Protein AF-0000000066252714 (afdb_homodimer)

Radius of gyration: 41.46 Å; Cα contacts (8 Å, |Δi|>4): 102; chains: 2; bounding box: 77×142×111 Å

Organism: Agrobacterium fabrum (strain C58 / ATCC 33970) (NCBI:txid176299)

pLDDT: mean 73.78, std 28.66, range [27.89, 98.69]

Structure (mmCIF, N/CA/C/O backbone):
data_AF-0000000066252714-model_v1
#
loop_
_entity.id
_entity.type
_entity.pdbx_description
1 polymer 'Conjugal transfer protein TraC'
#
loop_
_atom_site.group_PDB
_atom_site.id
_atom_site.type_symbol
_atom_site.label_atom_id
_atom_site.label_alt_id
_atom_site.label_comp_id
_atom_site.label_asym_id
_atom_site.label_entity_id
_atom_site.label_seq_id
_atom_site.pdbx_PDB_ins_code
_atom_site.Cartn_x
_atom_site.Cartn_y
_atom_site.Cartn_z
_atom_site.occupancy
_atom_site.B_iso_or_equiv
_atom_site.auth_seq_id
_atom_site.auth_comp_id
_atom_site.auth_asym_id
_atom_site.auth_atom_id
_atom_site.pdbx_PDB_model_nu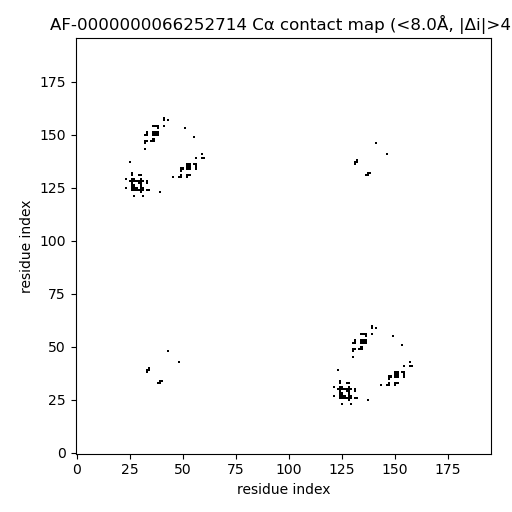m
ATOM 1 N N . MET A 1 1 ? -4.957 -45.094 11.164 1 49.81 1 MET A N 1
ATOM 2 C CA . MET A 1 1 ? -5.121 -44.375 9.883 1 49.81 1 MET A CA 1
ATOM 3 C C . MET A 1 1 ? -5.25 -42.875 10.102 1 49.81 1 MET A C 1
ATOM 5 O O . MET A 1 1 ? -5.391 -42.125 9.141 1 49.81 1 MET A O 1
ATOM 9 N N . LYS A 1 2 ? -5.863 -42.438 11.414 1 62.62 2 LYS A N 1
ATOM 10 C CA . LYS A 1 2 ? -6.254 -41.094 11.898 1 62.62 2 LYS A CA 1
ATOM 11 C C . LYS A 1 2 ? -5.039 -40.188 12.07 1 62.62 2 LYS A C 1
ATOM 13 O O . LYS A 1 2 ? -5.137 -39 11.906 1 62.62 2 LYS A O 1
ATOM 18 N N . LYS A 1 3 ? -3.818 -40.875 12.188 1 68.19 3 LYS A N 1
ATOM 19 C CA . LYS A 1 3 ? -2.572 -40.188 12.523 1 68.19 3 LYS A CA 1
ATOM 20 C C . LYS A 1 3 ? -2.035 -39.406 11.328 1 68.19 3 LYS A C 1
ATOM 22 O O . LYS A 1 3 ? -1.55 -38.281 11.492 1 68.19 3 LYS A O 1
ATOM 27 N N . PRO A 1 4 ? -2.402 -40.062 10.164 1 87.38 4 PRO A N 1
ATOM 28 C CA . PRO A 1 4 ? -1.866 -39.375 8.992 1 87.38 4 PRO A CA 1
ATOM 29 C C . PRO A 1 4 ? -2.607 -38.062 8.68 1 87.38 4 PRO A C 1
ATOM 31 O O . PRO A 1 4 ? -1.984 -37.094 8.289 1 87.38 4 PRO A O 1
ATOM 34 N N . SER A 1 5 ? -3.895 -38.031 9.148 1 93.12 5 SER A N 1
ATOM 35 C CA . SER A 1 5 ? -4.703 -36.844 8.875 1 93.12 5 SER A CA 1
ATOM 36 C C . SER A 1 5 ? -4.395 -35.75 9.867 1 93.12 5 SER A C 1
ATOM 38 O O . SER A 1 5 ? -4.375 -34.562 9.492 1 93.12 5 SER A O 1
ATOM 40 N N . SER A 1 6 ? -4.039 -36.094 11.039 1 93.12 6 SER A N 1
ATOM 41 C CA . SER A 1 6 ? -3.705 -35.125 12.07 1 93.12 6 SER A CA 1
ATOM 42 C C . SER A 1 6 ? -2.398 -34.406 11.75 1 93.12 6 SER A C 1
ATOM 44 O O . SER A 1 6 ? -2.289 -33.188 11.945 1 93.12 6 SER A O 1
ATOM 46 N N . LYS A 1 7 ? -1.441 -35.125 11.367 1 93.88 7 LYS A N 1
ATOM 47 C CA . LYS A 1 7 ? -0.154 -34.562 10.992 1 93.88 7 LYS A CA 1
ATOM 48 C C . LYS A 1 7 ? -0.299 -33.625 9.789 1 93.88 7 LYS A C 1
ATOM 50 O O . LYS A 1 7 ? 0.362 -32.594 9.727 1 93.88 7 LYS A O 1
ATOM 55 N N . ILE A 1 8 ? -1.159 -34.062 8.805 1 96.75 8 ILE A N 1
ATOM 56 C CA . ILE A 1 8 ? -1.411 -33.219 7.637 1 96.75 8 ILE A CA 1
ATOM 57 C C . ILE A 1 8 ? -2.047 -31.906 8.078 1 96.75 8 ILE A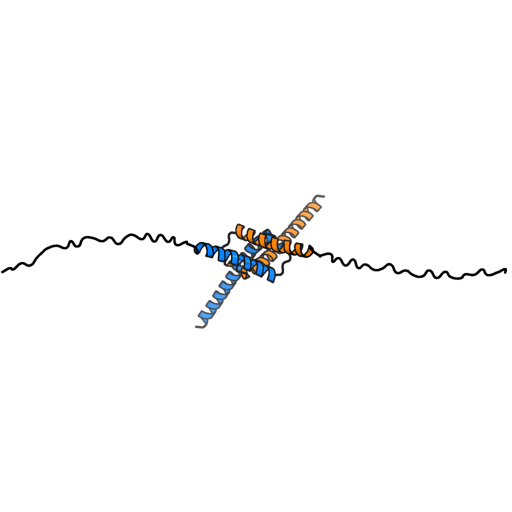 C 1
ATOM 59 O O . ILE A 1 8 ? -1.657 -30.844 7.605 1 96.75 8 ILE A O 1
ATOM 63 N N . ARG A 1 9 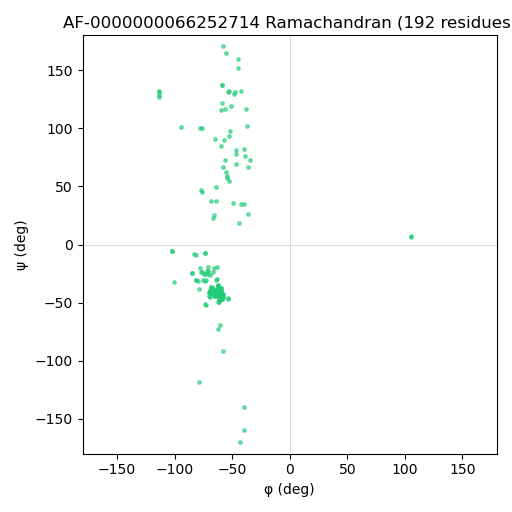? -2.947 -31.891 9.07 1 96.75 9 ARG A N 1
ATOM 64 C CA . ARG A 1 9 ? -3.609 -30.703 9.578 1 96.75 9 ARG A CA 1
ATOM 65 C C . ARG A 1 9 ? -2.611 -29.766 10.258 1 96.75 9 ARG A C 1
ATOM 67 O O . ARG A 1 9 ? -2.699 -28.547 10.117 1 96.75 9 ARG A O 1
ATOM 74 N N . GLU A 1 10 ? -1.734 -30.438 11.016 1 96.12 10 GLU A N 1
ATOM 75 C CA . GLU A 1 10 ? -0.689 -29.656 11.68 1 96.12 10 GLU A CA 1
ATOM 76 C C . GLU A 1 10 ? 0.207 -28.969 10.664 1 96.12 10 GLU A C 1
ATOM 78 O O . GLU A 1 10 ? 0.568 -27.797 10.844 1 96.12 10 GLU A O 1
ATOM 83 N N . GLU A 1 11 ? 0.563 -29.688 9.586 1 97 11 GLU A N 1
ATOM 84 C CA . GLU A 1 11 ? 1.407 -29.125 8.539 1 97 11 GLU A CA 1
ATOM 85 C C . GLU A 1 11 ? 0.687 -28.016 7.793 1 97 11 GLU A C 1
ATOM 87 O O . GLU A 1 11 ? 1.287 -26.984 7.48 1 97 11 GLU A O 1
ATOM 92 N N . ILE A 1 12 ? -0.596 -28.234 7.508 1 98.38 12 ILE A N 1
ATOM 93 C CA . ILE A 1 12 ? -1.408 -27.203 6.867 1 98.38 12 ILE A CA 1
ATOM 94 C C . ILE A 1 12 ? -1.425 -25.938 7.734 1 98.38 12 ILE A C 1
ATOM 96 O O . ILE A 1 12 ? -1.23 -24.828 7.23 1 98.38 12 ILE A O 1
ATOM 100 N N . ALA A 1 13 ? -1.57 -26.078 9.047 1 97.81 13 ALA A N 1
ATOM 101 C CA . ALA A 1 13 ? -1.59 -24.953 9.969 1 97.81 13 ALA A CA 1
ATOM 102 C C . ALA A 1 13 ? -0.27 -24.188 9.93 1 97.81 13 ALA A C 1
ATOM 104 O O . ALA A 1 13 ? -0.259 -22.953 9.938 1 97.81 13 ALA A O 1
ATOM 105 N N . ARG A 1 14 ? 0.81 -24.891 9.844 1 97.94 14 ARG A N 1
ATOM 106 C CA . ARG A 1 14 ? 2.133 -24.266 9.781 1 97.94 14 ARG A CA 1
ATOM 107 C C . ARG A 1 14 ? 2.314 -23.484 8.492 1 97.94 14 ARG A C 1
ATOM 109 O O . ARG A 1 14 ? 2.852 -22.375 8.5 1 97.94 14 ARG A O 1
ATOM 116 N N . LEU A 1 15 ? 1.833 -24.062 7.348 1 98.38 15 LEU A N 1
ATOM 117 C CA . LEU A 1 15 ? 1.94 -23.406 6.047 1 98.38 15 LEU A CA 1
ATOM 118 C C . LEU A 1 15 ? 1.058 -22.172 5.992 1 98.38 15 LEU A C 1
ATOM 120 O O . LEU A 1 15 ? 1.453 -21.156 5.422 1 98.38 15 LEU A O 1
ATOM 124 N N . GLN A 1 16 ? -0.044 -22.234 6.586 1 98.12 16 GLN A N 1
ATOM 125 C CA . GLN A 1 16 ? -0.948 -21.078 6.629 1 98.12 16 GLN A CA 1
ATOM 126 C C . GLN A 1 16 ? -0.348 -19.938 7.441 1 98.12 16 GLN A C 1
ATOM 128 O O . GLN A 1 16 ? -0.477 -18.766 7.066 1 98.12 16 GLN A O 1
ATOM 133 N N . ASP A 1 17 ? 0.281 -20.328 8.625 1 98 17 ASP A N 1
ATOM 134 C CA . ASP A 1 17 ? 0.967 -19.312 9.43 1 98 17 ASP A CA 1
ATOM 135 C C . ASP A 1 17 ? 2.082 -18.641 8.633 1 98 17 ASP A C 1
ATOM 137 O O . ASP A 1 17 ? 2.248 -17.422 8.695 1 98 17 ASP A O 1
ATOM 141 N N . GLN A 1 18 ? 2.85 -19.359 7.836 1 98.25 18 GLN A N 1
ATOM 142 C CA . GLN A 1 18 ? 3.914 -18.828 6.988 1 98.25 18 GLN A CA 1
ATOM 143 C C . GLN A 1 18 ? 3.35 -17.922 5.895 1 98.25 18 GLN A C 1
ATOM 145 O O . GLN A 1 18 ? 3.92 -16.875 5.602 1 98.25 18 GLN A O 1
ATOM 150 N N . LEU A 1 19 ? 2.234 -18.359 5.367 1 97.25 19 LEU A N 1
ATOM 151 C CA . LEU A 1 19 ? 1.591 -17.578 4.32 1 97.25 19 LEU A CA 1
ATOM 152 C C . LEU A 1 19 ? 1.107 -16.234 4.859 1 97.25 19 LEU A C 1
ATOM 154 O O . LEU A 1 19 ? 1.312 -15.195 4.227 1 97.25 19 LEU A O 1
ATOM 158 N N . LYS A 1 20 ? 0.493 -16.297 6.016 1 96.69 20 LYS A N 1
ATOM 159 C CA . LYS A 1 20 ? 0.028 -15.062 6.645 1 96.69 20 LYS A CA 1
ATOM 160 C C . LYS A 1 20 ? 1.188 -14.109 6.91 1 96.69 20 LYS A C 1
ATOM 162 O O . LYS A 1 20 ? 1.067 -12.898 6.699 1 96.69 20 LYS A O 1
ATOM 167 N N . GLN A 1 21 ? 2.301 -14.602 7.469 1 97.06 21 GLN A N 1
ATOM 168 C CA . GLN A 1 21 ? 3.479 -13.789 7.754 1 97.06 21 GLN A CA 1
ATOM 169 C C . GLN A 1 21 ? 4.051 -13.18 6.477 1 97.06 21 GLN A C 1
ATOM 171 O O . GLN A 1 21 ? 4.426 -12 6.457 1 97.06 21 GLN A O 1
ATOM 176 N N . ALA A 1 22 ? 4.16 -13.945 5.43 1 96.62 22 ALA A N 1
ATOM 177 C CA . ALA A 1 22 ? 4.664 -13.477 4.145 1 96.62 22 ALA A CA 1
ATOM 178 C C . ALA A 1 22 ? 3.76 -12.398 3.559 1 96.62 22 ALA A C 1
ATOM 180 O O . ALA A 1 22 ? 4.242 -11.391 3.031 1 96.62 22 ALA A O 1
ATOM 181 N N . GLU A 1 23 ? 2.416 -12.602 3.639 1 96.88 23 GLU A N 1
ATOM 182 C CA . GLU A 1 23 ? 1.441 -11.633 3.154 1 96.88 23 GLU A CA 1
ATOM 183 C C . GLU A 1 23 ? 1.562 -10.305 3.906 1 96.88 23 GLU A C 1
ATOM 185 O O . GLU A 1 23 ? 1.478 -9.234 3.305 1 96.88 23 GLU A O 1
ATOM 190 N N . THR A 1 24 ? 1.776 -10.406 5.262 1 97.5 24 THR A N 1
ATOM 191 C CA . THR A 1 24 ? 1.931 -9.219 6.09 1 97.5 24 THR A CA 1
ATOM 192 C C . THR A 1 24 ? 3.176 -8.43 5.684 1 97.5 24 THR A C 1
ATOM 194 O O . THR A 1 24 ? 3.143 -7.203 5.594 1 97.5 24 THR A O 1
ATOM 197 N N . ARG A 1 25 ? 4.273 -9.117 5.344 1 96.94 25 ARG A N 1
ATOM 198 C CA . ARG A 1 25 ? 5.516 -8.477 4.922 1 96.94 25 ARG A CA 1
ATOM 199 C C . ARG A 1 25 ? 5.34 -7.77 3.58 1 96.94 25 ARG A C 1
ATOM 201 O O . ARG A 1 25 ? 5.816 -6.645 3.396 1 96.94 25 ARG A O 1
ATOM 208 N N . GLU A 1 26 ? 4.637 -8.445 2.717 1 97.44 26 GLU A N 1
ATOM 209 C CA . GLU A 1 26 ? 4.395 -7.871 1.396 1 97.44 26 GLU A CA 1
ATOM 210 C C . GLU A 1 26 ? 3.461 -6.664 1.48 1 97.44 26 GLU A C 1
ATOM 212 O O . GLU A 1 26 ? 3.68 -5.652 0.81 1 97.44 26 GLU A O 1
ATOM 217 N N . ALA A 1 27 ? 2.484 -6.859 2.326 1 98.38 27 ALA A N 1
ATOM 218 C CA . ALA A 1 27 ? 1.559 -5.746 2.539 1 98.38 27 ALA A CA 1
ATOM 219 C C . ALA A 1 27 ? 2.293 -4.512 3.053 1 98.38 27 ALA A C 1
ATOM 221 O O . ALA A 1 27 ? 2.076 -3.404 2.561 1 98.38 27 ALA A O 1
ATOM 222 N N . GLU A 1 28 ? 3.146 -4.727 4.039 1 98.19 28 GLU A N 1
ATOM 223 C CA . GLU A 1 28 ? 3.902 -3.615 4.605 1 98.19 28 GLU A CA 1
ATOM 224 C C . GLU A 1 28 ? 4.789 -2.955 3.553 1 98.19 28 GLU A C 1
ATOM 226 O O . GLU A 1 28 ? 4.887 -1.727 3.496 1 98.19 28 GLU A O 1
ATOM 231 N N . ARG A 1 29 ? 5.418 -3.723 2.666 1 97.88 29 ARG A N 1
ATOM 232 C CA . ARG A 1 29 ? 6.258 -3.201 1.594 1 97.88 29 ARG A CA 1
ATOM 233 C C . ARG A 1 29 ? 5.449 -2.324 0.644 1 97.88 29 ARG A C 1
ATOM 235 O O . ARG A 1 29 ? 5.832 -1.184 0.368 1 97.88 29 ARG A O 1
ATOM 242 N N . ILE A 1 30 ? 4.344 -2.799 0.203 1 98.62 30 ILE A N 1
ATOM 243 C CA . ILE A 1 30 ? 3.482 -2.068 -0.721 1 98.62 30 ILE A CA 1
ATOM 244 C C . ILE A 1 30 ? 2.934 -0.819 -0.036 1 98.62 30 ILE A C 1
ATOM 246 O O . ILE A 1 30 ? 2.889 0.257 -0.638 1 98.62 30 ILE A O 1
ATOM 250 N N . GLY A 1 31 ? 2.527 -0.989 1.187 1 98.69 31 GLY A N 1
ATOM 251 C CA . GLY A 1 31 ? 1.979 0.128 1.938 1 98.69 31 GLY A CA 1
ATOM 252 C C . GLY A 1 31 ? 2.975 1.254 2.148 1 98.69 31 GLY A C 1
ATOM 253 O O . GLY A 1 31 ? 2.619 2.43 2.051 1 98.69 31 GLY A O 1
ATOM 254 N N . ARG A 1 32 ? 4.254 0.874 2.398 1 98.62 32 ARG A N 1
ATOM 255 C CA . ARG A 1 32 ? 5.285 1.896 2.553 1 98.62 32 ARG A CA 1
ATOM 256 C C . ARG A 1 32 ? 5.461 2.691 1.263 1 98.62 32 ARG A C 1
ATOM 258 O O . ARG A 1 32 ? 5.637 3.912 1.299 1 98.62 32 ARG A O 1
ATOM 265 N N . ILE A 1 33 ? 5.391 2.027 0.171 1 98.62 33 ILE A N 1
ATOM 266 C CA . ILE A 1 33 ? 5.461 2.695 -1.125 1 98.62 33 ILE A CA 1
ATOM 267 C C . ILE A 1 33 ? 4.273 3.637 -1.288 1 98.62 33 ILE A C 1
ATOM 269 O O . ILE A 1 33 ? 4.426 4.766 -1.762 1 98.62 33 ILE A O 1
ATOM 273 N N . ALA A 1 34 ? 3.1 3.213 -0.882 1 98.62 34 ALA A N 1
ATOM 274 C CA . ALA A 1 34 ? 1.881 4.016 -0.956 1 98.62 34 ALA A CA 1
ATOM 275 C C . ALA A 1 34 ? 1.988 5.258 -0.078 1 98.62 34 ALA A C 1
ATOM 277 O O . ALA A 1 34 ? 1.604 6.355 -0.493 1 98.62 34 ALA A O 1
ATOM 278 N N . LEU A 1 35 ? 2.547 5.062 1.173 1 98.25 35 LEU A N 1
ATOM 279 C CA . LEU A 1 35 ? 2.709 6.191 2.08 1 98.25 35 LEU A CA 1
ATOM 280 C C . LEU A 1 35 ? 3.695 7.207 1.515 1 98.25 35 LEU A C 1
ATOM 282 O O . LEU A 1 35 ? 3.441 8.414 1.555 1 98.25 35 LEU A O 1
ATOM 286 N N . LYS A 1 36 ? 4.762 6.691 0.903 1 97.69 36 LYS A N 1
ATOM 287 C CA . LYS A 1 36 ? 5.746 7.562 0.264 1 97.69 36 LYS A CA 1
ATOM 288 C C . LYS A 1 36 ? 5.125 8.328 -0.901 1 97.69 36 LYS A C 1
ATOM 290 O O . LYS A 1 36 ? 5.484 9.477 -1.155 1 97.69 36 LYS A O 1
ATOM 295 N N . ALA A 1 37 ? 4.172 7.793 -1.55 1 97.94 37 ALA A N 1
ATOM 296 C CA . ALA A 1 37 ? 3.5 8.375 -2.707 1 97.94 37 ALA A CA 1
ATOM 297 C C . ALA A 1 37 ? 2.438 9.383 -2.277 1 97.94 37 ALA A C 1
ATOM 299 O O . ALA A 1 37 ? 1.819 10.039 -3.117 1 97.94 37 ALA A O 1
ATOM 300 N N . GLY A 1 38 ? 2.141 9.469 -0.992 1 97.06 38 GLY A N 1
ATOM 301 C CA . GLY A 1 38 ? 1.256 10.508 -0.491 1 97.06 38 GLY A CA 1
ATOM 302 C C . GLY A 1 38 ? -0.123 10 -0.125 1 97.06 38 GLY A C 1
ATOM 303 O O . GLY A 1 38 ? -0.975 10.758 0.335 1 97.06 38 GLY A O 1
ATOM 304 N N . LEU A 1 39 ? -0.368 8.664 -0.141 1 97.5 39 LEU A N 1
ATOM 305 C CA . LEU A 1 39 ? -1.699 8.109 0.078 1 97.5 39 LEU A CA 1
ATOM 306 C C . LEU A 1 39 ? -2.059 8.133 1.56 1 97.5 39 LEU A C 1
ATOM 308 O O . LEU A 1 39 ? -3.24 8.141 1.916 1 97.5 39 LEU A O 1
ATOM 312 N N . GLY A 1 40 ? -1.051 8.156 2.395 1 95.31 40 GLY A N 1
ATOM 313 C CA . GLY A 1 40 ? -1.276 8.203 3.83 1 95.31 40 GLY A CA 1
ATOM 314 C C . GLY A 1 40 ? -1.744 9.562 4.312 1 95.31 40 GLY A C 1
ATOM 315 O O . GLY A 1 40 ? -2.221 9.695 5.441 1 95.31 40 GLY A O 1
ATOM 316 N N . GLU A 1 41 ? -1.721 10.523 3.381 1 93.88 41 GLU A N 1
ATOM 317 C CA . GLU A 1 41 ? -2.033 11.898 3.756 1 93.88 41 GLU A CA 1
ATOM 318 C C . GLU A 1 41 ? -3.453 12.273 3.344 1 93.88 41 GLU A C 1
ATOM 320 O O . GLU A 1 41 ? -3.914 13.383 3.627 1 93.88 41 GLU A O 1
ATOM 325 N N . ILE A 1 42 ? -4.086 11.383 2.645 1 93.56 42 ILE A N 1
ATOM 326 C CA . ILE A 1 42 ? -5.418 11.625 2.1 1 93.56 42 ILE A CA 1
ATOM 327 C C . ILE A 1 42 ? -6.426 10.695 2.775 1 93.56 42 ILE A C 1
ATOM 329 O O . ILE A 1 42 ? -6.176 9.492 2.918 1 93.56 42 ILE A O 1
ATOM 333 N N . ASP A 1 43 ? -7.461 11.281 3.291 1 93.19 43 ASP A N 1
ATOM 334 C CA . ASP A 1 43 ? -8.531 10.445 3.82 1 93.19 43 ASP A CA 1
ATOM 335 C C . ASP A 1 43 ? -9.383 9.859 2.693 1 93.19 43 ASP A C 1
ATOM 337 O O . ASP A 1 43 ? -10.219 10.555 2.117 1 93.19 43 ASP A O 1
ATOM 341 N N . ILE A 1 44 ? -9.133 8.617 2.357 1 95.56 44 ILE A N 1
ATOM 342 C CA . ILE A 1 44 ? -9.828 7.926 1.271 1 95.56 44 ILE A CA 1
ATOM 343 C C . ILE A 1 44 ? -10.672 6.789 1.837 1 95.56 44 ILE A C 1
ATOM 345 O O . ILE A 1 44 ? -10.188 5.984 2.637 1 95.56 44 ILE A O 1
ATOM 349 N N . GLU A 1 45 ? -11.914 6.738 1.402 1 95.69 45 GLU A N 1
ATOM 350 C CA . GLU A 1 45 ? -12.758 5.594 1.747 1 95.69 45 GLU A CA 1
ATOM 351 C C . GLU A 1 45 ? -12.141 4.289 1.257 1 95.69 45 GLU A C 1
ATOM 353 O O . GLU A 1 45 ? -11.625 4.219 0.138 1 95.69 45 GLU A O 1
ATOM 358 N N . GLU A 1 46 ? -12.172 3.248 2.078 1 96.56 46 GLU A N 1
ATOM 359 C CA . GLU A 1 46 ? -11.539 1.97 1.769 1 96.56 46 GLU A CA 1
ATOM 360 C C . GLU A 1 46 ? -12.008 1.436 0.417 1 96.56 46 GLU A C 1
ATOM 362 O O . GLU A 1 46 ? -11.195 0.951 -0.377 1 96.56 46 GLU A O 1
ATOM 367 N N . SER A 1 47 ? -13.344 1.467 0.141 1 97.06 47 SER A N 1
ATOM 368 C CA . SER A 1 47 ? -13.898 0.955 -1.11 1 97.06 47 SER A CA 1
ATOM 369 C C . SER A 1 47 ? -13.367 1.737 -2.307 1 97.06 47 SER A C 1
ATOM 371 O O . SER A 1 47 ? -13.133 1.166 -3.373 1 97.06 47 SER A O 1
ATOM 373 N N . GLN A 1 48 ? -13.172 3.051 -2.119 1 97.12 48 GLN A N 1
ATOM 374 C CA . GLN A 1 48 ? -12.633 3.893 -3.182 1 97.12 48 GLN A CA 1
ATOM 375 C C . GLN A 1 48 ? -11.156 3.582 -3.434 1 97.12 48 GLN A C 1
ATOM 377 O O . GLN A 1 48 ? -10.719 3.506 -4.586 1 97.12 48 GLN A O 1
ATOM 382 N N . LEU A 1 49 ? -10.5 3.418 -2.383 1 98.19 49 LEU A N 1
ATOM 383 C CA . LEU A 1 49 ? -9.086 3.072 -2.506 1 98.19 49 LEU A CA 1
ATOM 384 C C . LEU A 1 49 ? -8.914 1.716 -3.182 1 98.19 49 LEU A C 1
ATOM 386 O O . LEU A 1 49 ? -8.062 1.558 -4.059 1 98.19 49 LEU A O 1
ATOM 390 N N . GLN A 1 50 ? -9.75 0.737 -2.744 1 98.56 50 GLN A N 1
ATOM 391 C CA . GLN A 1 50 ? -9.703 -0.58 -3.373 1 98.56 50 GLN A CA 1
ATOM 392 C C . GLN A 1 50 ? -9.977 -0.485 -4.871 1 98.56 50 GLN A C 1
ATOM 394 O O . GLN A 1 50 ? -9.273 -1.106 -5.676 1 98.56 50 GLN A O 1
ATOM 399 N N . ALA A 1 51 ? -1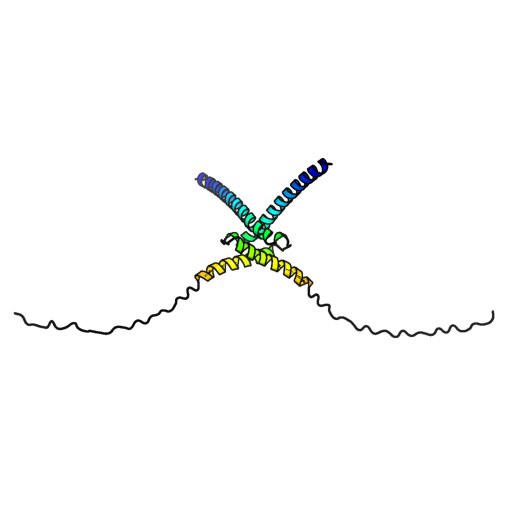0.977 0.277 -5.25 1 98.31 51 ALA A N 1
ATOM 400 C CA . ALA A 1 51 ? -11.312 0.455 -6.66 1 98.31 51 ALA A CA 1
ATOM 401 C C . ALA A 1 51 ? -10.141 1.065 -7.43 1 98.31 51 ALA A C 1
ATOM 403 O O . ALA A 1 51 ? -9.836 0.638 -8.547 1 98.31 51 ALA A O 1
ATOM 404 N N . ALA A 1 52 ? -9.484 2.082 -6.82 1 98.19 52 ALA A N 1
ATOM 405 C CA . ALA A 1 52 ? -8.328 2.725 -7.441 1 98.19 52 ALA A CA 1
ATOM 406 C C . ALA A 1 52 ? -7.188 1.732 -7.633 1 98.19 52 ALA A C 1
ATOM 408 O O . ALA A 1 52 ? -6.531 1.728 -8.68 1 98.19 52 ALA A O 1
ATOM 409 N N . PHE A 1 53 ? -6.93 0.877 -6.668 1 98.56 53 PHE A N 1
ATOM 410 C CA . PHE A 1 53 ? -5.863 -0.114 -6.742 1 98.56 53 PHE A CA 1
ATOM 411 C C . PHE A 1 53 ? -6.18 -1.17 -7.793 1 98.56 53 PHE A C 1
ATOM 413 O O . PHE A 1 53 ? -5.277 -1.656 -8.484 1 98.56 53 PHE A O 1
ATOM 420 N N . GLU A 1 54 ? -7.5 -1.544 -7.852 1 98.38 54 GLU A N 1
ATOM 421 C CA . GLU A 1 54 ? -7.906 -2.48 -8.898 1 98.38 54 GLU A CA 1
ATOM 422 C C . GLU A 1 54 ? -7.617 -1.915 -10.289 1 98.38 54 GLU A C 1
ATOM 424 O O . GLU A 1 54 ? -7.191 -2.645 -11.18 1 98.38 54 GLU A O 1
ATOM 429 N N . GLU A 1 55 ? -7.824 -0.611 -10.43 1 97.06 55 GLU A N 1
ATOM 430 C CA . GLU A 1 55 ? -7.484 0.04 -11.695 1 97.06 55 GLU A CA 1
ATOM 431 C C . GLU A 1 55 ? -5.984 -0.036 -11.969 1 97.06 55 GLU A C 1
ATOM 433 O O . GLU A 1 55 ? -5.57 -0.3 -13.102 1 97.06 55 GLU A O 1
ATOM 438 N N . VAL A 1 56 ? -5.203 0.189 -11.008 1 97.62 56 VAL A N 1
ATOM 439 C CA . VAL A 1 56 ? -3.752 0.095 -11.141 1 97.62 56 VAL A CA 1
ATOM 440 C C . VAL A 1 56 ? -3.359 -1.328 -11.531 1 97.62 56 VAL A C 1
ATOM 442 O O . VAL A 1 56 ? -2.566 -1.527 -12.461 1 97.62 56 VAL A O 1
ATOM 445 N N . ALA A 1 57 ? -3.916 -2.316 -10.82 1 97.56 57 ALA A N 1
ATOM 446 C CA . ALA A 1 57 ? -3.609 -3.713 -11.117 1 97.56 57 ALA A CA 1
ATOM 447 C C . ALA A 1 57 ? -3.951 -4.062 -12.562 1 97.56 57 ALA A C 1
ATOM 449 O O . ALA A 1 57 ? -3.168 -4.719 -13.25 1 97.56 57 ALA A O 1
ATOM 450 N N . LYS A 1 58 ? -5.148 -3.574 -13.039 1 95.44 58 LYS A N 1
ATOM 451 C CA . LYS A 1 58 ? -5.594 -3.828 -14.406 1 95.44 58 LYS A CA 1
ATOM 452 C C . LYS A 1 58 ? -4.609 -3.258 -15.422 1 95.44 58 LYS A C 1
ATOM 454 O O . LYS A 1 58 ? -4.305 -3.9 -16.438 1 95.44 58 LYS A O 1
ATOM 459 N N . ARG A 1 59 ? -4.094 -2.088 -15.141 1 93.62 59 ARG A N 1
ATOM 460 C CA . ARG A 1 59 ? -3.139 -1.426 -16.016 1 93.62 59 ARG A CA 1
ATOM 461 C C . ARG A 1 59 ? -1.868 -2.254 -16.172 1 93.62 59 ARG A C 1
ATOM 463 O O . ARG A 1 59 ? -1.319 -2.361 -17.281 1 93.62 59 ARG A O 1
ATOM 470 N N . PHE A 1 60 ? -1.371 -2.838 -15.164 1 95.31 60 PHE A N 1
ATOM 471 C CA . PHE A 1 60 ? -0.105 -3.561 -15.195 1 95.31 60 PHE A CA 1
ATOM 472 C C . PHE A 1 60 ? -0.308 -4.988 -15.688 1 95.31 60 PHE A C 1
ATOM 474 O O . PHE A 1 60 ? 0.628 -5.617 -16.172 1 95.31 60 PHE A O 1
ATOM 481 N N . ARG A 1 61 ? -1.49 -5.527 -15.539 1 92.62 61 ARG A N 1
ATOM 482 C CA . ARG A 1 61 ? -1.802 -6.836 -16.109 1 92.62 61 ARG A CA 1
ATOM 483 C C . ARG A 1 61 ? -1.947 -6.754 -17.625 1 92.62 61 ARG A C 1
ATOM 485 O O . ARG A 1 61 ? -1.504 -7.648 -18.344 1 92.62 61 ARG A O 1
ATOM 492 N N . GLY A 1 62 ? -2.846 -5.738 -18.078 1 80.62 62 GLY A N 1
ATOM 493 C CA . GLY A 1 62 ? -3.082 -5.543 -19.5 1 80.62 62 GLY A CA 1
ATOM 494 C C . GLY A 1 62 ? -1.844 -5.098 -20.25 1 80.62 62 GLY A C 1
ATOM 495 O O . GLY A 1 62 ? -1.733 -5.32 -21.469 1 80.62 62 GLY A O 1
ATOM 496 N N . GLY A 1 63 ? -1.09 -4.242 -19.641 1 63.41 63 GLY A N 1
ATOM 497 C CA . GLY A 1 63 ? 0.128 -3.826 -20.312 1 63.41 63 GLY A CA 1
ATOM 498 C C . GLY A 1 63 ? 1.098 -4.969 -20.547 1 63.41 63 GLY A C 1
ATOM 499 O O . GLY A 1 63 ? 1.881 -4.938 -21.5 1 63.41 63 GLY A O 1
ATOM 500 N N . LYS A 1 64 ? 1.12 -5.898 -19.609 1 59.53 64 LYS A N 1
ATOM 501 C CA . LYS A 1 64 ? 1.96 -7.07 -19.844 1 59.53 64 LYS A CA 1
ATOM 502 C C . LYS A 1 64 ? 1.409 -7.922 -20.984 1 59.53 64 LYS A C 1
ATOM 504 O O . LYS A 1 64 ? 2.174 -8.531 -21.734 1 59.53 64 LYS A O 1
ATOM 509 N N . GLY A 1 65 ? 0.133 -8.016 -21.016 1 51.22 65 GLY A N 1
ATOM 510 C CA . GLY A 1 65 ? -0.45 -8.781 -22.109 1 51.22 65 GLY A CA 1
ATOM 511 C C . GLY A 1 65 ? -0.283 -8.117 -23.469 1 51.22 65 GLY A C 1
ATOM 512 O O . GLY A 1 65 ? -0.394 -8.773 -24.5 1 51.22 65 GLY A O 1
ATOM 513 N N . SER A 1 66 ? -0.441 -6.84 -23.391 1 50.22 66 SER A N 1
ATOM 514 C CA . SER A 1 66 ? -0.488 -6.258 -24.734 1 50.22 66 SER A CA 1
ATOM 515 C C . SER A 1 66 ? 0.88 -6.301 -25.406 1 50.22 66 SER A C 1
ATOM 517 O O . SER A 1 66 ? 1.016 -5.934 -26.562 1 50.22 66 SER A O 1
ATOM 519 N N . ALA A 1 67 ? 1.937 -6.449 -24.625 1 46.03 67 ALA A N 1
ATOM 520 C CA . ALA A 1 67 ? 3.16 -6.547 -25.422 1 46.03 67 ALA A CA 1
ATOM 521 C C . ALA A 1 67 ? 3.227 -7.875 -26.156 1 46.03 67 ALA A C 1
ATOM 523 O O . ALA A 1 67 ? 4.078 -8.062 -27.031 1 46.03 67 ALA A O 1
ATOM 524 N N . THR A 1 68 ? 2.545 -8.883 -25.594 1 41.53 68 THR A N 1
ATOM 525 C CA . THR A 1 68 ? 2.672 -10.125 -26.344 1 41.53 68 THR A CA 1
ATOM 526 C C . THR A 1 68 ? 1.856 -10.062 -27.625 1 41.53 68 THR A C 1
ATOM 528 O O . THR A 1 68 ? 1.851 -11.008 -28.422 1 41.53 68 THR A O 1
ATOM 531 N N . GLY A 1 69 ? 0.769 -9.312 -27.516 1 40.53 69 GLY A N 1
ATOM 532 C CA . GLY A 1 69 ? -0.137 -9.609 -28.609 1 40.53 69 GLY A CA 1
ATOM 533 C C . GLY A 1 69 ? 0.453 -9.297 -29.969 1 40.53 69 GLY A C 1
ATOM 534 O O . GLY A 1 69 ? 0.258 -10.047 -30.922 1 40.53 69 GLY A O 1
ATOM 535 N N . LYS A 1 70 ? 0.552 -7.957 -30.25 1 42.69 70 LYS A N 1
ATOM 536 C CA . LYS A 1 70 ? 0.516 -7.695 -31.688 1 42.69 70 LYS A CA 1
ATOM 537 C C . LYS A 1 70 ? 1.852 -8.039 -32.344 1 42.69 70 LYS A C 1
ATOM 539 O O . LYS A 1 70 ? 2.777 -7.227 -32.344 1 42.69 70 LYS A O 1
ATOM 544 N N . ARG A 1 71 ? 2.402 -9.188 -32 1 42.22 71 ARG A N 1
ATOM 545 C CA . ARG A 1 71 ? 3.357 -9.586 -33.031 1 42.22 71 ARG A CA 1
ATOM 546 C C . ARG A 1 71 ? 2.752 -9.445 -34.438 1 42.22 71 ARG A C 1
ATOM 548 O O . ARG A 1 71 ? 1.742 -10.078 -34.75 1 42.22 71 ARG A O 1
ATOM 555 N N . GLN A 1 72 ? 2.725 -8.266 -35.031 1 39.97 72 GLN A N 1
ATOM 556 C CA . GLN A 1 72 ? 2.441 -8.055 -36.469 1 39.97 72 GLN A CA 1
ATOM 557 C C . GLN A 1 72 ? 3.096 -9.133 -37.312 1 39.97 72 GLN A C 1
ATOM 559 O O . GLN A 1 72 ? 4.324 -9.25 -37.344 1 39.97 72 GLN A O 1
ATOM 564 N N . ALA A 1 73 ? 2.492 -10.352 -37.312 1 39.03 73 ALA A N 1
ATOM 565 C CA . ALA A 1 73 ? 2.74 -11.352 -38.344 1 39.03 73 ALA A CA 1
ATOM 566 C C . ALA A 1 73 ? 2.936 -10.688 -39.719 1 39.03 73 ALA A C 1
ATOM 568 O O . ALA A 1 73 ? 2.014 -10.07 -40.25 1 39.03 73 ALA A O 1
ATOM 569 N N . GLY A 1 74 ? 3.973 -9.938 -39.969 1 32.28 74 GLY A N 1
ATOM 570 C CA . GLY A 1 74 ? 4.363 -9.516 -41.281 1 32.28 74 GLY A CA 1
ATOM 571 C C . GLY A 1 74 ? 4.148 -10.586 -42.344 1 32.28 74 GLY A C 1
ATOM 572 O O . GLY A 1 74 ? 4.43 -11.758 -42.125 1 32.28 74 GLY A O 1
ATOM 573 N N . GLU A 1 75 ? 3.078 -10.477 -43.156 1 39.03 75 GLU A N 1
ATOM 574 C CA . GLU A 1 75 ? 2.572 -11.062 -44.406 1 39.03 75 GLU A CA 1
ATOM 575 C C . GLU A 1 75 ? 3.707 -11.352 -45.375 1 39.03 75 GLU A C 1
ATOM 577 O O . GLU A 1 75 ? 4.133 -10.469 -46.125 1 39.03 75 GLU A O 1
ATOM 582 N N . SER A 1 76 ? 4.941 -11.586 -44.938 1 35.53 76 SER A N 1
ATOM 583 C CA . SER A 1 76 ? 5.805 -11.727 -46.094 1 35.53 76 SER A CA 1
ATOM 584 C C . SER A 1 76 ? 5.414 -12.945 -46.938 1 35.53 76 SER A C 1
ATOM 586 O O . SER A 1 76 ? 5.754 -14.078 -46.594 1 35.53 76 SER A O 1
ATOM 588 N N . ARG A 1 77 ? 4.137 -13.109 -47.281 1 36.25 77 ARG A N 1
ATOM 589 C CA . ARG A 1 77 ? 3.779 -14.148 -48.219 1 36.25 77 ARG A CA 1
ATOM 590 C C . ARG A 1 77 ? 4.609 -14.031 -49.5 1 36.25 77 ARG A C 1
ATOM 592 O O . ARG A 1 77 ? 4.426 -13.094 -50.281 1 36.25 77 ARG A O 1
ATOM 599 N N . THR A 1 78 ? 5.957 -14.008 -49.375 1 35.72 78 THR A N 1
ATOM 600 C CA . THR A 1 78 ? 6.656 -14.078 -50.656 1 35.72 78 THR A CA 1
ATOM 601 C C . THR A 1 78 ? 6.16 -15.258 -51.469 1 35.72 78 THR A C 1
ATOM 603 O O . THR A 1 78 ? 6.109 -16.391 -51 1 35.72 78 THR A O 1
ATOM 606 N N . GLY A 1 79 ? 5.238 -15.039 -52.406 1 34.66 79 GLY A N 1
ATOM 607 C CA . GLY A 1 79 ? 4.621 -15.656 -53.562 1 34.66 79 GLY A CA 1
ATOM 608 C C . GLY A 1 79 ? 5.609 -16.406 -54.438 1 34.66 79 GLY A C 1
ATOM 609 O O . GLY A 1 79 ? 6.086 -15.883 -55.438 1 34.66 79 GLY A O 1
ATOM 610 N N . THR A 1 80 ? 6.629 -17.047 -53.875 1 35.09 80 THR A N 1
ATOM 611 C CA . THR A 1 80 ? 7.574 -17.625 -54.812 1 35.09 80 THR A CA 1
ATOM 612 C C . THR A 1 80 ? 6.875 -18.625 -55.75 1 35.09 80 THR A C 1
ATOM 614 O O . THR A 1 80 ? 6.129 -19.484 -55.281 1 35.09 80 THR A O 1
ATOM 617 N N . GLU A 1 81 ? 6.965 -18.359 -57.156 1 34.16 81 GLU A N 1
ATOM 618 C CA . GLU A 1 81 ? 6.523 -18.797 -58.469 1 34.16 81 GLU A CA 1
ATOM 619 C C . GLU A 1 81 ? 6.809 -20.281 -58.688 1 34.16 81 GLU A C 1
ATOM 621 O O . GLU A 1 81 ? 7.77 -20.828 -58.125 1 34.16 81 GLU A O 1
ATOM 626 N N . PRO A 1 82 ? 5.789 -21.047 -59.156 1 36.22 82 PRO A N 1
ATOM 627 C CA . PRO A 1 82 ? 5.547 -22.453 -59.531 1 36.22 82 PRO A CA 1
ATOM 628 C C . PRO A 1 82 ? 6.531 -22.969 -60.562 1 36.22 82 PRO A C 1
ATOM 630 O O . PRO A 1 82 ? 6.574 -22.469 -61.688 1 36.22 82 PRO A O 1
ATOM 633 N N . SER A 1 83 ? 7.879 -22.984 -60.344 1 33.06 83 SER A N 1
ATOM 634 C CA . SER A 1 83 ? 8.727 -23.375 -61.469 1 33.06 83 SER A CA 1
ATOM 635 C C . SER A 1 83 ? 8.219 -24.656 -62.125 1 33.06 83 SER A C 1
ATOM 637 O O . SER A 1 83 ? 7.766 -25.578 -61.438 1 33.06 83 SER A O 1
ATOM 639 N N . ALA A 1 84 ? 8.055 -24.672 -63.469 1 31.3 84 ALA A N 1
ATOM 640 C CA . ALA A 1 84 ? 7.527 -25.328 -64.625 1 31.3 84 ALA A CA 1
ATOM 641 C C . ALA A 1 84 ? 8.117 -26.734 -64.812 1 31.3 84 ALA A C 1
ATOM 643 O O . ALA A 1 84 ? 7.379 -27.688 -65 1 31.3 84 ALA A O 1
ATOM 644 N N . ALA A 1 85 ? 9.508 -26.828 -65.188 1 30.38 85 ALA A N 1
ATOM 645 C CA . ALA A 1 85 ? 9.828 -27.344 -66.562 1 30.38 85 ALA A CA 1
ATOM 646 C C . ALA A 1 85 ? 9.711 -28.875 -66.562 1 30.38 85 ALA A C 1
ATOM 648 O O . ALA A 1 85 ? 9.016 -29.422 -67.438 1 30.38 85 ALA A O 1
ATOM 649 N N . LEU A 1 86 ? 10.977 -29.578 -66.875 1 32.25 86 LEU A N 1
ATOM 650 C CA . LEU A 1 86 ? 11.438 -30.297 -68.062 1 32.25 86 LEU A CA 1
ATOM 651 C C . LEU A 1 86 ? 11.156 -31.797 -67.938 1 32.25 86 LEU A C 1
ATOM 653 O O . LEU A 1 86 ? 11.469 -32.406 -66.938 1 32.25 86 LEU A O 1
ATOM 657 N N . ALA A 1 87 ? 10.141 -32.281 -68.562 1 36.16 87 ALA A N 1
ATOM 658 C CA . ALA A 1 87 ? 9.602 -33.594 -68.938 1 36.16 87 ALA A CA 1
ATOM 659 C C . ALA A 1 87 ? 10.703 -34.5 -69.438 1 36.16 87 ALA A C 1
ATOM 661 O O . ALA A 1 87 ? 10.414 -35.5 -70.125 1 36.16 87 ALA A O 1
ATOM 662 N N . SER A 1 88 ? 11.953 -34.406 -68.875 1 32.16 88 SER A N 1
ATOM 663 C CA . SER A 1 88 ? 12.906 -35.062 -69.75 1 32.16 88 SER A CA 1
ATOM 664 C C . SER A 1 88 ? 12.586 -36.562 -69.875 1 32.16 88 SER A C 1
ATOM 666 O O . SER A 1 88 ? 13.289 -37.312 -70.562 1 32.16 88 SER A O 1
ATOM 668 N N . GLY A 1 89 ? 11.859 -37.125 -69 1 30.56 89 GLY A N 1
ATOM 669 C CA . GLY A 1 89 ? 12.273 -38.5 -68.875 1 30.56 89 GLY A CA 1
ATOM 670 C C . GLY A 1 89 ? 12.148 -39.281 -70.188 1 30.56 89 GLY A C 1
ATOM 671 O O . GLY A 1 89 ? 11.055 -39.375 -70.75 1 30.56 89 GLY A O 1
ATOM 672 N N . ALA A 1 90 ? 13.211 -39.156 -71 1 30.64 90 ALA A N 1
ATOM 673 C CA . ALA A 1 90 ? 13.406 -39.812 -72.312 1 30.64 90 ALA A CA 1
ATOM 674 C C . ALA A 1 90 ? 12.891 -41.25 -72.25 1 30.64 90 ALA A C 1
ATOM 676 O O . ALA A 1 90 ? 12.555 -41.781 -71.188 1 30.64 90 ALA A O 1
ATOM 677 N N . ASP A 1 91 ? 13.773 -42.062 -72.938 1 29.33 91 ASP A N 1
ATOM 678 C CA . ASP A 1 91 ? 13.766 -42.844 -74.188 1 29.33 91 ASP A CA 1
ATOM 679 C C . ASP A 1 91 ? 13.523 -44.312 -73.938 1 29.33 91 ASP A C 1
ATOM 681 O O . ASP A 1 91 ? 13.219 -45.094 -74.812 1 29.33 91 ASP A O 1
ATOM 685 N N . GLU A 1 92 ? 14.047 -44.812 -72.688 1 36.03 92 GLU A N 1
ATOM 686 C CA . GLU A 1 92 ? 14.625 -46.125 -73 1 36.03 92 GLU A CA 1
ATOM 687 C C . GLU A 1 92 ? 13.555 -47.094 -73.438 1 36.03 92 GLU A C 1
ATOM 689 O O . GLU A 1 92 ? 12.609 -47.406 -72.75 1 36.03 92 GLU A O 1
ATOM 694 N N . GLY A 1 93 ? 13.344 -47.125 -74.688 1 28.08 93 GLY A N 1
ATOM 695 C CA . GLY A 1 93 ? 12.484 -47.906 -75.562 1 28.08 93 GLY A CA 1
ATOM 696 C C . GLY A 1 93 ? 12.484 -49.406 -75.188 1 28.08 93 GLY A C 1
ATOM 697 O O . GLY A 1 93 ? 13.273 -49.844 -74.375 1 28.08 93 GLY A O 1
ATOM 698 N N . GLY A 1 94 ? 11.852 -50.188 -76.125 1 30.02 94 GLY A N 1
ATOM 699 C CA . GLY A 1 94 ? 10.984 -51.281 -76.562 1 30.02 94 GLY A CA 1
ATOM 700 C C . GLY A 1 94 ? 11.695 -52.625 -76.562 1 30.02 94 GLY A C 1
ATOM 701 O O . GLY A 1 94 ? 11.07 -53.656 -76.875 1 30.02 94 GLY A O 1
ATOM 702 N N . SER A 1 95 ? 13.023 -52.562 -76.812 1 31.56 95 SER A N 1
ATOM 703 C CA . SER A 1 95 ? 13.312 -53.594 -77.75 1 31.56 95 SER A CA 1
ATOM 704 C C . SER A 1 95 ? 12.922 -55 -77.25 1 31.56 95 SER A C 1
ATOM 706 O O . SER A 1 95 ? 12.789 -55.188 -76.062 1 31.56 95 SER A O 1
ATOM 708 N N . GLY A 1 96 ? 12.992 -56 -78.188 1 27.89 96 GLY A N 1
ATOM 709 C CA . GLY A 1 96 ? 12.688 -57.25 -78.875 1 27.89 96 GLY A CA 1
ATOM 710 C C . GLY A 1 96 ? 13.297 -58.469 -78.188 1 27.89 96 GLY A C 1
ATOM 711 O O . GLY A 1 96 ? 13.102 -59.594 -78.625 1 27.89 96 GLY A O 1
ATOM 712 N N . GLU A 1 97 ? 14.375 -58.312 -77.312 1 30.16 97 GLU A N 1
ATOM 713 C CA . GLU A 1 97 ? 15.086 -59.562 -77.5 1 30.16 97 GLU A CA 1
ATOM 714 C C . GLU A 1 97 ? 14.188 -60.75 -77.25 1 30.16 97 GLU A C 1
ATOM 716 O O . GLU A 1 97 ? 13.336 -60.688 -76.312 1 30.16 97 GLU A O 1
ATOM 721 N N . ALA A 1 98 ? 14.883 -61.875 -77.812 1 29.2 98 ALA A N 1
ATOM 722 C CA . ALA A 1 98 ? 15.438 -63.188 -78.125 1 29.2 98 ALA A CA 1
ATOM 723 C C . ALA A 1 98 ? 15.773 -63.969 -76.875 1 29.2 98 ALA A C 1
ATOM 725 O O . ALA A 1 98 ? 16.109 -63.375 -75.812 1 29.2 98 ALA A O 1
ATOM 726 N N . MET B 1 1 ? 21.5 23.562 32.875 1 49.84 1 MET B N 1
ATOM 727 C CA . MET B 1 1 ? 20.672 23.953 31.734 1 49.84 1 MET B CA 1
ATOM 728 C C . MET B 1 1 ? 20.578 22.812 30.734 1 49.84 1 MET B C 1
ATOM 730 O O . MET B 1 1 ? 19.953 22.953 29.672 1 49.84 1 MET B O 1
ATOM 734 N N . LYS B 1 2 ? 21.719 21.812 30.75 1 61.69 2 LYS B N 1
ATOM 735 C CA . LYS B 1 2 ? 22 20.688 29.859 1 61.69 2 LYS B CA 1
ATOM 736 C C . LYS B 1 2 ? 20.938 19.594 30 1 61.69 2 LYS B C 1
ATOM 738 O O . LYS B 1 2 ? 20.625 18.906 29.031 1 61.69 2 LYS B O 1
ATOM 743 N N . LYS B 1 3 ? 20.266 19.594 31.203 1 67.5 3 LYS B N 1
ATOM 744 C CA . LYS B 1 3 ? 19.344 18.531 31.594 1 67.5 3 LYS B CA 1
ATOM 745 C C . LYS B 1 3 ? 18.031 18.609 30.812 1 67.5 3 LYS B C 1
ATOM 747 O O . LYS B 1 3 ? 17.469 17.594 30.406 1 67.5 3 LYS B O 1
ATOM 752 N N . PRO B 1 4 ? 17.797 19.938 30.516 1 87 4 PRO B N 1
ATOM 753 C CA . PRO B 1 4 ? 16.516 20.094 29.828 1 87 4 PRO B CA 1
ATOM 754 C C . PRO B 1 4 ? 16.578 19.625 28.375 1 87 4 PRO B C 1
ATOM 756 O O . PRO B 1 4 ? 15.609 19.047 27.859 1 87 4 PRO B O 1
ATOM 759 N N . SER B 1 5 ? 17.844 19.672 27.828 1 93.19 5 SER B N 1
ATOM 760 C CA . SER B 1 5 ? 18 19.266 26.438 1 93.19 5 SER B CA 1
ATOM 761 C C . SER B 1 5 ? 18.031 17.75 26.297 1 93.19 5 SER B C 1
ATOM 763 O O . SER B 1 5 ? 17.484 17.203 25.328 1 93.19 5 SER B O 1
ATOM 765 N N . SER B 1 6 ? 18.531 17.109 27.297 1 93.12 6 SER B N 1
ATOM 766 C CA . SER B 1 6 ? 18.609 15.648 27.281 1 93.12 6 SER B CA 1
ATOM 767 C C . SER B 1 6 ? 17.219 15.016 27.391 1 93.12 6 SER B C 1
ATOM 769 O O . SER B 1 6 ? 16.922 14.031 26.703 1 93.12 6 SER B O 1
ATOM 771 N N . LYS B 1 7 ? 16.469 15.523 28.25 1 93.81 7 LYS B N 1
ATOM 772 C CA . LYS B 1 7 ? 15.102 15.039 28.422 1 93.81 7 LYS B CA 1
ATOM 773 C C . LYS B 1 7 ? 14.281 15.258 27.156 1 93.81 7 LYS B C 1
ATOM 775 O O . LYS B 1 7 ? 13.461 14.414 26.797 1 93.81 7 LYS B O 1
ATOM 780 N N . ILE B 1 8 ? 14.477 16.469 26.531 1 96.75 8 ILE B N 1
ATOM 781 C CA . ILE B 1 8 ? 13.773 16.766 25.281 1 96.75 8 ILE B CA 1
ATOM 782 C C . ILE B 1 8 ? 14.18 15.75 24.219 1 96.75 8 ILE B C 1
ATOM 784 O O . ILE B 1 8 ? 13.32 15.234 23.484 1 96.75 8 ILE B O 1
ATOM 788 N N . ARG B 1 9 ? 15.453 15.312 24.156 1 96.69 9 ARG B N 1
ATOM 789 C CA . ARG B 1 9 ? 15.945 14.328 23.188 1 96.69 9 ARG B CA 1
ATOM 790 C C . ARG B 1 9 ? 15.312 12.961 23.422 1 96.69 9 ARG B C 1
ATOM 792 O O . ARG B 1 9 ? 14.984 12.25 22.469 1 96.69 9 ARG B O 1
ATOM 799 N N . GLU B 1 10 ? 15.234 12.648 24.719 1 96.06 10 GLU B N 1
ATOM 800 C CA . GLU B 1 10 ? 14.602 11.391 25.094 1 96.06 10 GLU B CA 1
ATOM 801 C C . GLU B 1 10 ? 13.141 11.359 24.656 1 96.06 10 GLU B C 1
ATOM 803 O O . GLU B 1 10 ? 12.656 10.352 24.141 1 96.06 10 GLU B O 1
ATOM 808 N N . GLU B 1 11 ? 12.461 12.508 24.85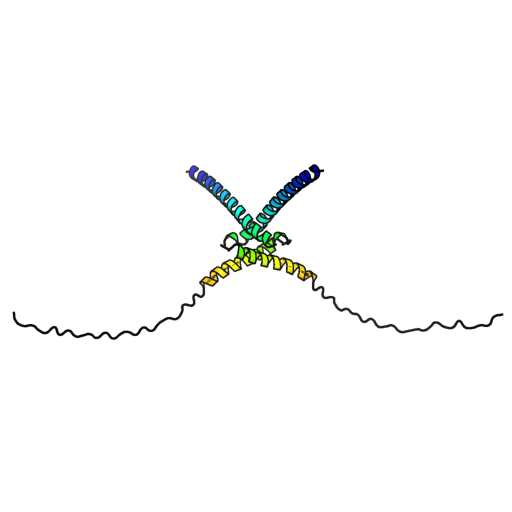9 1 96.94 11 GLU B N 1
ATOM 809 C CA . GLU B 1 11 ? 11.055 12.609 24.469 1 96.94 11 GLU B CA 1
ATOM 810 C C . GLU B 1 11 ? 10.891 12.555 22.953 1 96.94 11 GLU B C 1
ATOM 812 O O . GLU B 1 11 ? 9.977 11.906 22.453 1 96.94 11 GLU B O 1
ATOM 817 N N . ILE B 1 12 ? 11.773 13.234 22.266 1 98.38 12 ILE B N 1
ATOM 818 C CA . ILE B 1 12 ? 11.766 13.203 20.812 1 98.38 12 ILE B CA 1
ATOM 819 C C . ILE B 1 12 ? 11.945 11.766 20.328 1 98.38 12 ILE B C 1
ATOM 821 O O . ILE B 1 12 ? 11.211 11.305 19.438 1 98.38 12 ILE B O 1
ATOM 825 N N . ALA B 1 13 ? 12.844 11.016 20.922 1 97.81 13 ALA B N 1
ATOM 826 C CA . ALA B 1 13 ? 13.086 9.625 20.562 1 97.81 13 ALA B CA 1
ATOM 827 C C . ALA B 1 13 ? 11.844 8.773 20.766 1 97.81 13 ALA B C 1
ATOM 829 O O . ALA B 1 13 ? 11.508 7.934 19.922 1 97.81 13 ALA B O 1
ATOM 830 N N . ARG B 1 14 ? 11.141 8.992 21.828 1 98 14 ARG B N 1
ATOM 831 C CA . ARG B 1 14 ? 9.914 8.258 22.125 1 98 14 ARG B CA 1
ATOM 832 C C . ARG B 1 14 ? 8.828 8.562 21.094 1 98 14 ARG B C 1
ATOM 834 O O . ARG B 1 14 ? 8.125 7.656 20.656 1 98 14 ARG B O 1
ATOM 841 N N . LEU B 1 15 ? 8.703 9.867 20.703 1 98.38 15 LEU B N 1
ATOM 842 C CA . LEU B 1 15 ? 7.707 10.281 19.734 1 98.38 15 LEU B CA 1
ATOM 843 C C . LEU B 1 15 ? 8.031 9.727 18.359 1 98.38 15 LEU B C 1
ATOM 845 O O . LEU B 1 15 ? 7.125 9.32 17.625 1 98.38 15 LEU B O 1
ATOM 849 N N . GLN B 1 16 ? 9.242 9.656 18.031 1 98.06 16 GLN B N 1
ATOM 850 C CA . GLN B 1 16 ? 9.664 9.094 16.766 1 98.06 16 GLN B CA 1
ATOM 851 C C . GLN B 1 16 ? 9.359 7.605 16.688 1 98.06 16 GLN B C 1
ATOM 853 O O . GLN B 1 16 ? 8.938 7.105 15.633 1 98.06 16 GLN B O 1
ATOM 858 N N . ASP B 1 17 ? 9.641 6.891 17.828 1 98 17 ASP B N 1
ATOM 859 C CA . ASP B 1 17 ? 9.305 5.473 17.891 1 98 17 ASP B CA 1
ATOM 860 C C . ASP B 1 17 ? 7.805 5.258 17.703 1 98 17 ASP B C 1
ATOM 862 O O . ASP B 1 17 ? 7.387 4.344 16.984 1 98 17 ASP B O 1
ATOM 866 N N . GLN B 1 18 ? 6.945 6.082 18.266 1 98.19 18 GLN B N 1
ATOM 867 C CA . GLN B 1 18 ? 5.492 6.02 18.125 1 98.19 18 GLN B CA 1
ATOM 868 C C . GLN B 1 18 ? 5.066 6.309 16.688 1 98.19 18 GLN B C 1
ATOM 870 O O . GLN B 1 18 ? 4.176 5.645 16.156 1 98.19 18 GLN B O 1
ATOM 875 N N . LEU B 1 19 ? 5.75 7.254 16.109 1 97.19 19 LEU B N 1
ATOM 876 C CA . LEU B 1 19 ? 5.441 7.621 14.727 1 97.19 19 LEU B CA 1
ATOM 877 C C . LEU B 1 19 ? 5.766 6.473 13.773 1 97.19 19 LEU B C 1
ATOM 879 O O . LEU B 1 19 ? 4.969 6.148 12.891 1 97.19 19 LEU B O 1
ATOM 883 N N . LYS B 1 20 ? 6.918 5.895 14.008 1 96.62 20 LYS B N 1
ATOM 884 C CA . LYS B 1 20 ? 7.309 4.754 13.18 1 96.62 20 LYS B CA 1
ATOM 885 C C . LYS B 1 20 ? 6.301 3.615 13.305 1 96.62 20 LYS B C 1
ATOM 887 O O . LYS B 1 20 ? 5.953 2.979 12.305 1 96.62 20 LYS B O 1
ATOM 892 N N . GLN B 1 21 ? 5.883 3.252 14.523 1 97.06 21 GLN B N 1
ATOM 893 C CA . GLN B 1 21 ? 4.914 2.189 14.758 1 97.06 21 GLN B CA 1
ATOM 894 C C . GLN B 1 21 ? 3.58 2.498 14.086 1 97.06 21 GLN B C 1
ATOM 896 O O . GLN B 1 21 ? 2.963 1.618 13.484 1 97.06 21 GLN B O 1
ATOM 901 N N . ALA B 1 22 ? 3.123 3.721 14.195 1 96.56 22 ALA B N 1
ATOM 902 C CA . ALA B 1 22 ? 1.871 4.152 13.586 1 96.56 22 ALA B CA 1
ATOM 903 C C . ALA B 1 22 ? 1.949 4.07 12.062 1 96.56 22 ALA B C 1
ATOM 905 O O . ALA B 1 22 ? 1.005 3.623 11.406 1 96.56 22 ALA B O 1
ATOM 906 N N . GLU B 1 23 ? 3.074 4.504 11.492 1 96.69 23 GLU B N 1
ATOM 907 C CA . GLU B 1 23 ? 3.295 4.441 10.047 1 96.69 23 GLU B CA 1
ATOM 908 C C . GLU B 1 23 ? 3.275 3.002 9.547 1 96.69 23 GLU B C 1
ATOM 910 O O . GLU B 1 23 ? 2.713 2.713 8.484 1 96.69 23 GLU B O 1
ATOM 915 N N . THR B 1 24 ? 3.926 2.094 10.344 1 97.5 24 THR B N 1
ATOM 916 C CA . THR B 1 24 ? 3.957 0.68 9.984 1 97.5 24 THR B CA 1
ATOM 917 C C . THR B 1 24 ? 2.549 0.093 9.969 1 97.5 24 THR B C 1
ATOM 919 O O . THR B 1 24 ? 2.197 -0.665 9.062 1 97.5 24 THR B O 1
ATOM 922 N N . ARG B 1 25 ? 1.673 0.488 10.898 1 96.94 25 ARG B N 1
ATOM 923 C CA . ARG B 1 25 ? 0.295 0.013 10.977 1 96.94 25 ARG B CA 1
ATOM 924 C C . ARG B 1 25 ? -0.518 0.508 9.781 1 96.94 25 ARG B C 1
ATOM 926 O O . ARG B 1 25 ? -1.294 -0.25 9.195 1 96.94 25 ARG B O 1
ATOM 933 N N . GLU B 1 26 ? -0.28 1.748 9.453 1 97.38 26 GLU B N 1
ATOM 934 C CA . GLU B 1 26 ? -0.996 2.336 8.328 1 97.38 26 GLU B CA 1
ATOM 935 C C . GLU B 1 26 ? -0.545 1.718 7.008 1 97.38 26 GLU B C 1
ATOM 937 O O . GLU B 1 26 ? -1.368 1.438 6.133 1 97.38 26 GLU B O 1
ATOM 942 N N . ALA B 1 27 ? 0.75 1.529 6.973 1 98.38 27 ALA B N 1
ATOM 943 C CA . ALA B 1 27 ? 1.293 0.882 5.781 1 98.38 27 ALA B CA 1
ATOM 944 C C . ALA B 1 27 ? 0.681 -0.501 5.582 1 98.38 27 ALA B C 1
ATOM 946 O O . ALA B 1 27 ? 0.271 -0.851 4.473 1 98.38 27 ALA B O 1
ATOM 947 N N . GLU B 1 28 ? 0.64 -1.273 6.66 1 98.25 28 GLU B N 1
ATOM 948 C CA . GLU B 1 28 ? 0.073 -2.617 6.586 1 98.25 28 GLU B CA 1
ATOM 949 C C . GLU B 1 28 ? -1.391 -2.574 6.156 1 98.25 28 GLU B C 1
ATOM 951 O O . GLU B 1 28 ? -1.828 -3.393 5.344 1 98.25 28 GLU B O 1
ATOM 956 N N . ARG B 1 29 ? -2.178 -1.612 6.633 1 97.94 29 ARG B N 1
ATOM 957 C CA . ARG B 1 29 ? -3.58 -1.452 6.27 1 97.94 29 ARG B CA 1
ATOM 958 C C . ARG B 1 29 ? -3.729 -1.174 4.777 1 97.94 29 ARG B C 1
ATOM 960 O O . ARG B 1 29 ? -4.488 -1.856 4.086 1 97.94 29 ARG B O 1
ATOM 967 N N . ILE B 1 30 ? -2.986 -0.246 4.277 1 98.62 30 ILE B N 1
ATOM 968 C CA . ILE B 1 30 ? -3.035 0.127 2.867 1 98.62 30 ILE B CA 1
ATOM 969 C C . ILE B 1 30 ? -2.555 -1.04 2.008 1 98.62 30 ILE B C 1
ATOM 971 O O . ILE B 1 30 ? -3.15 -1.341 0.97 1 98.62 30 ILE B O 1
ATOM 975 N N . GLY B 1 31 ? -1.51 -1.652 2.445 1 98.69 31 GLY B N 1
ATOM 976 C CA . GLY B 1 31 ? -0.954 -2.777 1.71 1 98.69 31 GLY B CA 1
ATOM 977 C C . GLY B 1 31 ? -1.913 -3.947 1.596 1 98.69 31 GLY B C 1
ATOM 978 O O . GLY B 1 31 ? -2.006 -4.582 0.542 1 98.69 31 GLY B O 1
ATOM 979 N N . ARG B 1 32 ? -2.662 -4.211 2.691 1 98.62 32 ARG B N 1
ATOM 980 C CA . ARG B 1 32 ? -3.652 -5.281 2.645 1 98.62 32 ARG B CA 1
ATOM 981 C C . ARG B 1 32 ? -4.734 -4.98 1.614 1 98.62 32 ARG B C 1
ATOM 983 O O . ARG B 1 32 ? -5.184 -5.879 0.898 1 98.62 32 ARG B O 1
ATOM 990 N N . ILE B 1 33 ? -5.121 -3.768 1.523 1 98.62 33 ILE B N 1
ATOM 991 C CA . ILE B 1 33 ? -6.09 -3.346 0.518 1 98.62 33 ILE B CA 1
ATOM 992 C C . ILE B 1 33 ? -5.508 -3.553 -0.878 1 98.62 33 ILE B C 1
ATOM 994 O O . ILE B 1 33 ? -6.199 -4.023 -1.783 1 98.62 33 ILE B O 1
ATOM 998 N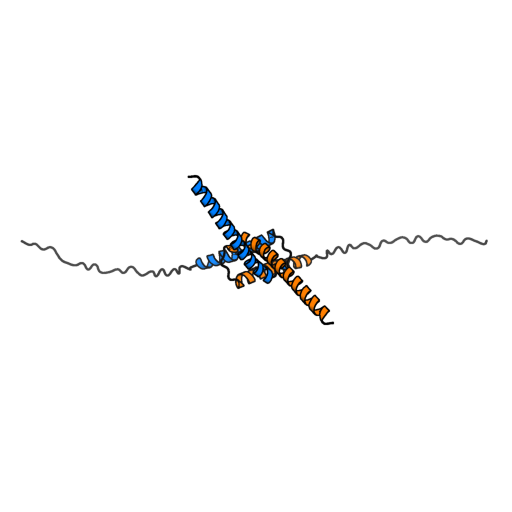 N . ALA B 1 34 ? -4.254 -3.246 -1.041 1 98.62 34 ALA B N 1
ATOM 999 C CA . ALA B 1 34 ? -3.559 -3.412 -2.314 1 98.62 34 ALA B CA 1
ATOM 1000 C C . ALA B 1 34 ? -3.477 -4.883 -2.707 1 98.62 34 ALA B C 1
ATOM 1002 O O . ALA B 1 34 ? -3.703 -5.238 -3.867 1 98.62 34 ALA B O 1
ATOM 1003 N N . LEU B 1 35 ? -3.16 -5.738 -1.727 1 98.31 35 LEU B N 1
ATOM 1004 C CA . LEU B 1 35 ? -3.076 -7.168 -1.991 1 98.31 35 LEU B CA 1
ATOM 1005 C C . LEU B 1 35 ? -4.438 -7.73 -2.389 1 98.31 35 LEU B C 1
ATOM 1007 O O . LEU B 1 35 ? -4.539 -8.508 -3.338 1 98.31 35 LEU B O 1
ATOM 1011 N N . LYS B 1 36 ? -5.48 -7.258 -1.692 1 97.75 36 LYS B N 1
ATOM 1012 C CA . LYS B 1 36 ? -6.844 -7.664 -2.025 1 97.75 36 LYS B CA 1
ATOM 1013 C C . LYS B 1 36 ? -7.223 -7.215 -3.432 1 97.75 36 LYS B C 1
ATOM 1015 O O . LYS B 1 36 ? -7.957 -7.91 -4.137 1 97.75 36 LYS B O 1
ATOM 1020 N N . ALA B 1 37 ? -6.688 -6.164 -3.902 1 97.94 37 ALA B N 1
ATOM 1021 C CA . ALA B 1 37 ? -6.973 -5.582 -5.211 1 97.94 37 ALA B CA 1
ATOM 1022 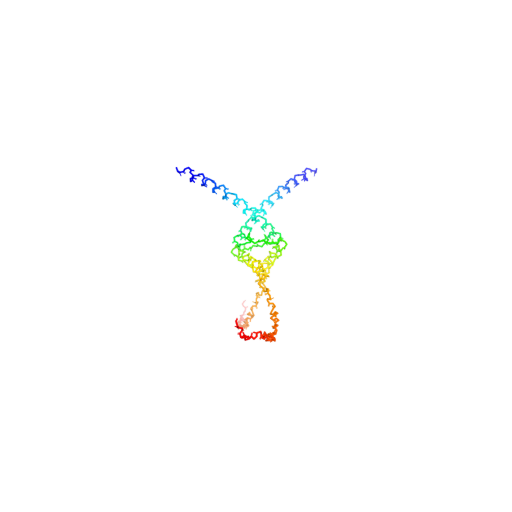C C . ALA B 1 37 ? -6.168 -6.273 -6.309 1 97.94 37 ALA B C 1
ATOM 1024 O O . ALA B 1 37 ? -6.332 -5.973 -7.492 1 97.94 37 ALA B O 1
ATOM 1025 N N . GLY B 1 38 ? -5.246 -7.133 -5.957 1 97.12 38 GLY B N 1
ATOM 1026 C CA . GLY B 1 38 ? -4.551 -7.945 -6.941 1 97.12 38 GLY B CA 1
ATOM 1027 C C . GLY B 1 38 ? -3.129 -7.484 -7.199 1 97.12 38 GLY B C 1
ATOM 1028 O O . GLY B 1 38 ? -2.406 -8.094 -7.992 1 97.12 38 GLY B O 1
ATOM 1029 N N . LEU B 1 39 ? -2.596 -6.5 -6.434 1 97.5 39 LEU B N 1
ATOM 1030 C CA . LEU B 1 39 ? -1.285 -5.922 -6.707 1 97.5 39 LEU B CA 1
ATOM 1031 C C . LEU B 1 39 ? -0.172 -6.863 -6.254 1 97.5 39 LEU B C 1
ATOM 1033 O O . LEU B 1 39 ? 0.945 -6.801 -6.777 1 97.5 39 LEU B O 1
ATOM 1037 N N . GLY B 1 40 ? -0.487 -7.727 -5.316 1 95.44 40 GLY B N 1
ATOM 1038 C CA . GLY B 1 40 ? 0.489 -8.688 -4.828 1 95.44 40 GLY B CA 1
ATOM 1039 C C . GLY B 1 40 ? 0.759 -9.812 -5.809 1 95.44 40 GLY B C 1
ATOM 1040 O O . GLY B 1 40 ? 1.733 -10.555 -5.66 1 95.44 40 GLY B O 1
ATOM 1041 N N . GLU B 1 41 ? -0.045 -9.82 -6.875 1 94 41 GLU B N 1
ATOM 1042 C CA . GLU B 1 41 ? 0.037 -10.93 -7.824 1 94 41 GLU B CA 1
ATOM 1043 C C . GLU B 1 41 ? 0.81 -10.523 -9.078 1 94 41 GLU B C 1
ATOM 1045 O O . GLU B 1 41 ? 1.033 -11.344 -9.969 1 94 41 GLU B O 1
ATOM 1050 N N . ILE B 1 42 ? 1.145 -9.281 -9.141 1 93.62 42 ILE B N 1
ATOM 1051 C CA . ILE B 1 42 ? 1.811 -8.719 -10.305 1 93.62 42 ILE B CA 1
ATOM 1052 C C . ILE B 1 42 ? 3.229 -8.289 -9.938 1 93.62 42 ILE B C 1
ATOM 1054 O O . ILE B 1 42 ? 3.441 -7.652 -8.906 1 93.62 42 ILE B O 1
ATOM 1058 N N . ASP B 1 43 ? 4.172 -8.742 -10.711 1 93.25 43 ASP B N 1
ATOM 1059 C CA . ASP B 1 43 ? 5.535 -8.258 -10.508 1 93.25 43 ASP B CA 1
ATOM 1060 C C . ASP B 1 43 ? 5.715 -6.859 -11.102 1 93.25 43 ASP B C 1
ATOM 1062 O O . ASP B 1 43 ? 5.844 -6.707 -12.32 1 93.25 43 ASP B O 1
ATOM 1066 N N . ILE B 1 44 ? 5.664 -5.855 -10.258 1 95.69 44 ILE B N 1
ATOM 1067 C CA . ILE B 1 44 ? 5.773 -4.461 -10.664 1 95.69 44 ILE B CA 1
ATOM 1068 C C . ILE B 1 44 ? 7.062 -3.857 -10.102 1 95.69 44 ILE B C 1
ATOM 1070 O O . ILE B 1 44 ? 7.355 -3.998 -8.914 1 95.69 44 ILE B O 1
ATOM 1074 N N . GLU B 1 45 ? 7.809 -3.191 -10.945 1 95.69 45 GLU B N 1
ATOM 1075 C CA . GLU B 1 45 ? 8.969 -2.432 -10.484 1 95.69 45 GLU B CA 1
ATOM 1076 C C . GLU B 1 45 ? 8.555 -1.376 -9.461 1 95.69 45 GLU B C 1
ATOM 1078 O O . GLU B 1 45 ? 7.543 -0.7 -9.625 1 95.69 45 GLU B O 1
ATOM 1083 N N . GLU B 1 46 ? 9.312 -1.229 -8.414 1 96.69 46 GLU B N 1
ATOM 1084 C CA . GLU B 1 46 ? 8.992 -0.322 -7.312 1 96.69 46 GLU B CA 1
ATOM 1085 C C . GLU B 1 46 ? 8.734 1.094 -7.82 1 96.69 46 GLU B C 1
ATOM 1087 O O . GLU B 1 46 ? 7.789 1.752 -7.391 1 96.69 46 GLU B O 1
ATOM 1092 N N . SER B 1 47 ? 9.625 1.624 -8.719 1 97.12 47 SER B N 1
ATOM 1093 C CA . SER B 1 47 ? 9.484 2.977 -9.242 1 97.12 47 SER B CA 1
ATOM 1094 C C . SER B 1 47 ? 8.18 3.131 -10.023 1 97.12 47 SER B C 1
ATOM 1096 O O . SER B 1 47 ? 7.547 4.188 -9.984 1 97.12 47 SER B O 1
ATOM 1098 N N . GLN B 1 48 ? 7.773 2.07 -10.742 1 97.19 48 GLN B N 1
ATOM 1099 C CA . GLN B 1 48 ? 6.523 2.09 -11.5 1 97.19 48 GLN B CA 1
ATOM 1100 C C . GLN B 1 48 ? 5.316 2.076 -10.57 1 97.19 48 GLN B C 1
ATOM 1102 O O . GLN B 1 48 ? 4.344 2.801 -10.789 1 97.19 48 GLN B O 1
ATOM 1107 N N . LEU B 1 49 ? 5.453 1.293 -9.594 1 98.25 49 LEU B N 1
ATOM 1108 C CA . LEU B 1 49 ? 4.379 1.234 -8.602 1 98.25 49 LEU B CA 1
ATOM 1109 C C . LEU B 1 49 ? 4.227 2.57 -7.883 1 98.25 49 LEU B C 1
ATOM 1111 O O . LEU B 1 49 ? 3.109 3.053 -7.691 1 98.25 49 LEU B O 1
ATOM 1115 N N . GLN B 1 50 ? 5.375 3.143 -7.496 1 98.56 50 GLN B N 1
ATOM 1116 C CA . GLN B 1 50 ? 5.34 4.453 -6.855 1 98.56 50 GLN B CA 1
ATOM 1117 C C . GLN B 1 50 ? 4.676 5.488 -7.754 1 98.56 50 GLN B C 1
ATOM 1119 O O . GLN B 1 50 ? 3.844 6.273 -7.293 1 98.56 50 GLN B O 1
ATOM 1124 N N . ALA B 1 51 ? 5.035 5.5 -9.023 1 98.31 51 ALA B N 1
ATOM 1125 C CA . ALA B 1 51 ? 4.449 6.438 -9.977 1 98.31 51 ALA B CA 1
ATOM 1126 C C . ALA B 1 51 ? 2.938 6.242 -10.086 1 98.31 51 ALA B C 1
ATOM 1128 O O . ALA B 1 51 ? 2.18 7.215 -10.117 1 98.31 51 ALA B O 1
ATOM 1129 N N . ALA B 1 52 ? 2.504 4.965 -10.125 1 98.19 52 ALA B N 1
ATOM 1130 C CA . ALA B 1 52 ? 1.08 4.652 -10.195 1 98.19 52 ALA B CA 1
ATOM 1131 C C . ALA B 1 52 ? 0.346 5.148 -8.953 1 98.19 52 ALA B C 1
ATOM 1133 O O . ALA B 1 52 ? -0.755 5.695 -9.055 1 98.19 52 ALA B O 1
ATOM 1134 N N . PHE B 1 53 ? 0.923 4.992 -7.785 1 98.56 53 PHE B N 1
ATOM 1135 C CA . PHE B 1 53 ? 0.316 5.43 -6.535 1 98.56 53 PHE B CA 1
ATOM 1136 C C . PHE B 1 53 ? 0.248 6.949 -6.469 1 98.56 53 PHE B C 1
ATOM 1138 O O . PHE B 1 53 ? -0.712 7.512 -5.938 1 98.56 53 PHE B O 1
ATOM 1145 N N . GLU B 1 54 ? 1.346 7.59 -6.977 1 98.38 54 GLU B N 1
ATOM 1146 C CA . GLU B 1 54 ? 1.322 9.047 -7.039 1 98.38 54 GLU B CA 1
ATOM 1147 C C . GLU B 1 54 ? 0.161 9.547 -7.895 1 98.38 54 GLU B C 1
ATOM 1149 O O . GLU B 1 54 ? -0.482 10.539 -7.559 1 98.38 54 GLU B O 1
ATOM 1154 N N . GLU B 1 55 ? -0.119 8.82 -8.984 1 97.06 55 GLU B N 1
ATOM 1155 C CA . GLU B 1 55 ? -1.272 9.164 -9.812 1 97.06 55 GLU B CA 1
ATOM 1156 C C . GLU B 1 55 ? -2.576 9 -9.031 1 97.06 55 GLU B C 1
ATOM 1158 O O . GLU B 1 55 ? -3.469 9.844 -9.125 1 97.06 55 GLU B O 1
ATOM 1163 N N . VAL B 1 56 ? -2.709 7.988 -8.297 1 97.56 56 VAL B N 1
ATOM 1164 C CA . VAL B 1 56 ? -3.889 7.754 -7.469 1 97.56 56 VAL B CA 1
ATOM 1165 C C . VAL B 1 56 ? -4.035 8.883 -6.445 1 97.56 56 VAL B C 1
ATOM 1167 O O . VAL B 1 56 ? -5.121 9.438 -6.281 1 97.56 56 VAL B O 1
ATOM 1170 N N . ALA B 1 57 ? -2.934 9.195 -5.77 1 97.56 57 ALA B N 1
ATOM 1171 C CA . ALA B 1 57 ? -2.961 10.258 -4.766 1 97.56 57 ALA B CA 1
ATOM 1172 C C . ALA B 1 57 ? -3.42 11.578 -5.375 1 97.56 57 ALA B C 1
ATOM 1174 O O . ALA B 1 57 ? -4.242 12.289 -4.785 1 97.56 57 ALA B O 1
ATOM 1175 N N . LYS B 1 58 ? -2.891 11.914 -6.594 1 95.38 58 LYS B N 1
ATOM 1176 C CA . LYS B 1 58 ? -3.25 13.141 -7.289 1 95.38 58 LYS B CA 1
ATOM 1177 C C . LYS B 1 58 ? -4.746 13.195 -7.586 1 95.38 58 LYS B C 1
ATOM 1179 O O . LYS B 1 58 ? -5.383 14.234 -7.43 1 95.38 58 LYS B O 1
ATOM 1184 N N . ARG B 1 59 ? -5.297 12.062 -7.992 1 93.5 59 ARG B N 1
ATOM 1185 C CA . ARG B 1 59 ? -6.719 11.969 -8.312 1 93.5 59 ARG B CA 1
ATOM 1186 C C . ARG B 1 59 ? -7.574 12.289 -7.094 1 93.5 59 ARG B C 1
ATOM 1188 O O . ARG B 1 59 ? -8.602 12.969 -7.207 1 93.5 59 ARG B O 1
ATOM 1195 N N . PHE B 1 60 ? -7.23 11.859 -5.938 1 95.19 60 PHE B N 1
ATOM 1196 C CA . PHE B 1 60 ? -8.039 12.023 -4.738 1 95.19 60 PHE B CA 1
ATOM 1197 C C . PHE B 1 60 ? -7.777 13.375 -4.086 1 95.19 60 PHE B C 1
ATOM 1199 O O . PHE B 1 60 ? -8.617 13.891 -3.346 1 95.19 60 PHE B O 1
ATOM 1206 N N . ARG B 1 61 ? -6.625 13.953 -4.32 1 92.5 61 ARG B N 1
ATOM 1207 C CA . ARG B 1 61 ? -6.352 15.305 -3.85 1 92.5 61 ARG B CA 1
ATOM 1208 C C . ARG B 1 61 ? -7.113 16.344 -4.672 1 92.5 61 ARG B C 1
ATOM 1210 O O . ARG B 1 61 ? -7.617 17.328 -4.129 1 92.5 61 ARG B O 1
ATOM 1217 N N . GLY B 1 62 ? -6.945 16.219 -6.074 1 80.5 62 GLY B N 1
ATOM 1218 C CA . GLY B 1 62 ? -7.613 17.125 -6.984 1 80.5 62 GLY B CA 1
ATOM 1219 C C . GLY B 1 62 ? -9.125 17.016 -6.938 1 80.5 62 GLY B C 1
ATOM 1220 O O . GLY B 1 62 ? -9.836 17.969 -7.273 1 80.5 62 GLY B O 1
ATOM 1221 N N . GLY B 1 63 ? -9.586 15.812 -6.828 1 63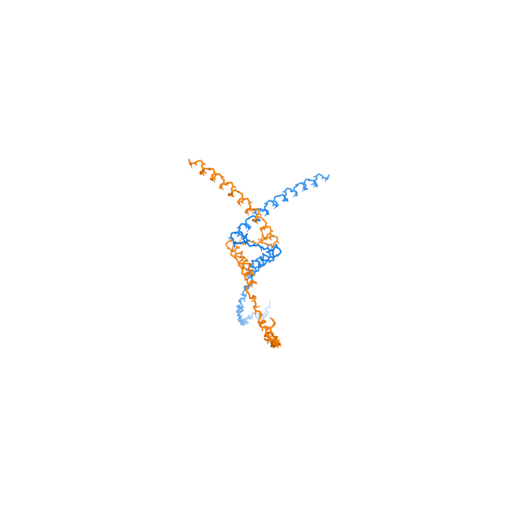.16 63 GLY B N 1
ATOM 1222 C CA . GLY B 1 63 ? -11.031 15.68 -6.73 1 63.16 63 GLY B CA 1
ATOM 1223 C C . GLY B 1 63 ? -11.617 16.344 -5.5 1 63.16 63 GLY B C 1
ATOM 1224 O O . GLY B 1 63 ? -12.781 16.75 -5.5 1 63.16 63 GLY B O 1
ATOM 1225 N N . LYS B 1 64 ? -10.859 16.297 -4.41 1 59.06 64 LYS B N 1
ATOM 1226 C CA . LYS B 1 64 ? -11.328 17.016 -3.236 1 59.06 64 LYS B CA 1
ATOM 1227 C C . LYS B 1 64 ? -11.328 18.531 -3.488 1 59.06 64 LYS B C 1
ATOM 1229 O O . LYS B 1 64 ? -12.18 19.25 -2.967 1 59.06 64 LYS B O 1
ATOM 1234 N N . GLY B 1 65 ? -10.336 18.938 -4.184 1 51.03 65 GLY B N 1
ATOM 1235 C CA . GLY B 1 65 ? -10.312 20.359 -4.496 1 51.03 65 GLY B CA 1
ATOM 1236 C C . GLY B 1 65 ? -11.406 20.781 -5.465 1 51.03 65 GLY B C 1
ATOM 1237 O O . GLY B 1 65 ? -11.758 21.953 -5.543 1 51.03 65 GLY B O 1
ATOM 1238 N N . SER B 1 66 ? -11.578 19.891 -6.387 1 49.47 66 SER B N 1
ATOM 1239 C CA . SER B 1 66 ? -12.484 20.406 -7.41 1 49.47 66 SER B CA 1
ATOM 1240 C C . SER B 1 66 ? -13.922 20.469 -6.891 1 49.47 66 SER B C 1
ATOM 1242 O O . SER B 1 66 ? -14.805 20.984 -7.578 1 49.47 66 SER B O 1
ATOM 1244 N N . ALA B 1 67 ? -14.234 19.688 -5.879 1 45.38 67 ALA B N 1
ATOM 1245 C CA . ALA B 1 67 ? -15.609 19.891 -5.445 1 45.38 67 ALA B CA 1
ATOM 1246 C C . ALA B 1 67 ? -15.773 21.266 -4.781 1 45.38 67 ALA B C 1
ATOM 1248 O O . ALA B 1 67 ? -16.891 21.672 -4.461 1 45.38 67 ALA B O 1
ATOM 1249 N N . THR B 1 68 ? -14.656 21.734 -4.25 1 41.56 68 THR B N 1
ATOM 1250 C CA . THR B 1 68 ? -14.891 23.047 -3.658 1 41.56 68 THR B CA 1
ATOM 1251 C C . THR B 1 68 ? -15.109 24.094 -4.742 1 41.56 68 THR B C 1
ATOM 1253 O O . THR B 1 68 ? -15.188 25.297 -4.449 1 41.56 68 THR B O 1
ATOM 1256 N N . GLY B 1 69 ? -14.586 23.734 -5.875 1 39.97 69 GLY B N 1
ATOM 1257 C CA . GLY B 1 69 ? -14.562 24.891 -6.766 1 39.97 69 GLY B CA 1
ATOM 1258 C C . GLY B 1 69 ? -15.938 25.484 -7.008 1 39.97 69 GLY B C 1
ATOM 1259 O O . GLY B 1 69 ? -16.125 26.688 -6.879 1 39.97 69 GLY B O 1
ATOM 1260 N N . LYS B 1 70 ? -16.625 24.984 -8.117 1 42.28 70 LYS B N 1
ATOM 1261 C CA . LYS B 1 70 ? -17.578 25.859 -8.797 1 42.28 70 LYS B CA 1
ATOM 1262 C C . LYS B 1 70 ? -18.891 25.969 -8.016 1 42.28 70 LYS B C 1
ATOM 1264 O O . LYS B 1 70 ? -19.75 25.109 -8.125 1 42.28 70 LYS B O 1
ATOM 1269 N N . ARG B 1 71 ? -18.812 26.188 -6.73 1 41.16 71 ARG B N 1
ATOM 1270 C CA . ARG B 1 71 ? -20.094 26.688 -6.238 1 41.16 71 ARG B CA 1
ATOM 1271 C C . ARG B 1 71 ? -20.625 27.797 -7.148 1 41.16 71 ARG B C 1
ATOM 1273 O O . ARG B 1 71 ? -20 28.844 -7.293 1 41.16 71 ARG B O 1
ATOM 1280 N N . GLN B 1 72 ? -21.188 27.484 -8.281 1 39.66 72 GLN B N 1
ATOM 1281 C CA . GLN B 1 72 ? -21.969 28.406 -9.102 1 39.66 72 GLN B CA 1
ATOM 1282 C C . GLN B 1 72 ? -22.844 29.312 -8.234 1 39.66 72 GLN B C 1
ATOM 1284 O O . GLN B 1 72 ? -23.688 28.828 -7.488 1 39.66 72 GLN B O 1
ATOM 1289 N N . ALA B 1 73 ? -22.234 30.406 -7.699 1 38.81 73 ALA B N 1
ATOM 1290 C CA . ALA B 1 73 ? -22.938 31.562 -7.145 1 38.81 73 ALA B CA 1
ATOM 1291 C C . ALA B 1 73 ? -24.219 31.844 -7.922 1 38.81 73 ALA B C 1
ATOM 1293 O O . ALA B 1 73 ? -24.172 32.219 -9.102 1 38.81 73 ALA B O 1
ATOM 1294 N N . GLY B 1 74 ? -25.281 31.109 -7.855 1 31.94 74 GLY B N 1
ATOM 1295 C CA . GLY B 1 74 ? -26.609 31.406 -8.352 1 31.94 74 GLY B CA 1
ATOM 1296 C C . GLY B 1 74 ? -27 32.875 -8.164 1 31.94 74 GLY B C 1
ATOM 1297 O O . GLY B 1 74 ? -26.656 33.469 -7.152 1 31.94 74 GLY B O 1
ATOM 1298 N N . GLU B 1 75 ? -27.234 33.656 -9.227 1 39.88 75 GLU B N 1
ATOM 1299 C CA . GLU B 1 75 ? -27.719 34.969 -9.617 1 39.88 75 GLU B CA 1
ATOM 1300 C C . GLU B 1 75 ? -28.969 35.344 -8.844 1 39.88 75 GLU B C 1
ATOM 1302 O O . GLU B 1 75 ? -29.656 36.312 -9.203 1 39.88 75 GLU B O 1
ATOM 1307 N N . SER B 1 76 ? -29.266 34.719 -7.719 1 35.53 76 SER B N 1
ATOM 1308 C CA . SER B 1 76 ? -30.641 35.094 -7.395 1 35.53 76 SER B CA 1
ATOM 1309 C C . SER B 1 76 ? -30.734 36.562 -7.008 1 35.53 76 SER B C 1
ATOM 1311 O O . SER B 1 76 ? -30.484 36.906 -5.855 1 35.53 76 SER B O 1
ATOM 1313 N N . ARG B 1 77 ? -30.031 37.469 -7.582 1 36.38 77 ARG B N 1
ATOM 1314 C CA . ARG B 1 77 ? -30.281 38.875 -7.195 1 36.38 77 ARG B CA 1
ATOM 1315 C C . ARG B 1 77 ? -31.75 39.219 -7.355 1 36.38 77 ARG B C 1
ATOM 1317 O O . ARG B 1 77 ? -32.25 39.375 -8.477 1 36.38 77 ARG B O 1
ATOM 1324 N N . THR B 1 78 ? -32.688 38.438 -6.641 1 36.88 78 THR B N 1
ATOM 1325 C CA . THR B 1 78 ? -34.062 38.875 -6.695 1 36.88 78 THR B CA 1
ATOM 1326 C C . THR B 1 78 ? -34.188 40.375 -6.344 1 36.88 78 THR B C 1
ATOM 1328 O O . THR B 1 78 ? -33.5 40.844 -5.453 1 36.88 78 THR B O 1
ATOM 1331 N N . GLY B 1 79 ? -34.688 41.25 -7.23 1 35.62 79 GLY B N 1
ATOM 1332 C CA . GLY B 1 79 ? -35.156 42.594 -7.539 1 35.62 79 GLY B CA 1
ATOM 1333 C C . GLY B 1 79 ? -36.156 43.125 -6.516 1 35.62 79 GLY B C 1
ATOM 1334 O O . GLY B 1 79 ? -37.344 43.25 -6.801 1 35.62 79 GLY B O 1
ATOM 1335 N N . THR B 1 80 ? -36.031 42.812 -5.207 1 35.81 80 THR B N 1
ATOM 1336 C CA . THR B 1 80 ? -37.125 43.219 -4.336 1 35.81 80 THR B CA 1
ATOM 1337 C C . THR B 1 80 ? -37.312 44.719 -4.359 1 35.81 80 THR B C 1
ATOM 1339 O O . THR B 1 80 ? -36.344 45.469 -4.164 1 35.81 80 THR B O 1
ATOM 1342 N N . GLU B 1 81 ? -38.531 45.25 -4.867 1 36.09 81 GLU B N 1
ATOM 1343 C CA . GLU B 1 81 ? -39.219 46.5 -5.133 1 36.09 81 GLU B CA 1
ATOM 1344 C C . GLU B 1 81 ? -39.312 47.344 -3.865 1 36.09 81 GLU B C 1
ATOM 1346 O O . GLU B 1 81 ? -39.562 46.812 -2.779 1 36.09 81 GLU B O 1
ATOM 1351 N N . PRO B 1 82 ? -38.688 48.562 -3.783 1 36.12 82 PRO B N 1
ATOM 1352 C CA . PRO B 1 82 ? -38.656 49.594 -2.748 1 36.12 82 PRO B CA 1
ATOM 1353 C C . PRO B 1 82 ? -40.031 50.094 -2.352 1 36.12 82 PRO B C 1
ATOM 1355 O O . PRO B 1 82 ? -40.781 50.562 -3.201 1 36.12 82 PRO B O 1
ATOM 1358 N N . SER B 1 83 ? -40.875 49.344 -1.61 1 35.38 83 SER B N 1
ATOM 1359 C CA . SER B 1 83 ? -42.219 49.75 -1.223 1 35.38 83 SER B CA 1
ATOM 1360 C C . SER B 1 83 ? -42.219 51.188 -0.657 1 35.38 83 SER B C 1
ATOM 1362 O O . SER B 1 83 ? -41.25 51.594 -0.006 1 35.38 83 SER B O 1
ATOM 1364 N N . ALA B 1 84 ? -43.125 52.094 -1.107 1 35.78 84 ALA B N 1
ATOM 1365 C CA . ALA B 1 84 ? -43.656 53.469 -1.13 1 35.78 84 ALA B CA 1
ATOM 1366 C C . ALA B 1 84 ? -44.219 53.844 0.235 1 35.78 84 ALA B C 1
ATOM 1368 O O . ALA B 1 84 ? -44.875 54.875 0.368 1 35.78 84 ALA B O 1
ATOM 1369 N N . ALA B 1 85 ? -43.906 53.375 1.387 1 34.5 85 ALA B N 1
ATOM 1370 C CA . ALA B 1 85 ? -44.812 53.656 2.502 1 34.5 85 ALA B CA 1
ATOM 1371 C C . ALA B 1 85 ? -45.094 55.156 2.607 1 34.5 85 ALA B C 1
ATOM 1373 O O . ALA B 1 85 ? -44.188 55.969 2.363 1 34.5 85 ALA B O 1
ATOM 1374 N N . LEU B 1 86 ? -46.438 55.531 2.746 1 35.31 86 LEU B N 1
ATOM 1375 C CA . LEU B 1 86 ? -47.469 56.562 2.912 1 35.31 86 LEU B CA 1
ATOM 1376 C C . LEU B 1 86 ? -47.188 57.375 4.168 1 35.31 86 LEU B C 1
ATOM 1378 O O . LEU B 1 86 ? -47.125 56.844 5.27 1 35.31 86 LEU B O 1
ATOM 1382 N N . ALA B 1 87 ? -46.438 58.469 4.18 1 35.69 87 ALA B N 1
ATOM 1383 C CA . ALA B 1 87 ? -46.156 59.469 5.191 1 35.69 87 ALA B CA 1
ATOM 1384 C C . ALA B 1 87 ? -47.469 60.094 5.719 1 35.69 87 ALA B C 1
ATOM 1386 O O . ALA B 1 87 ? -48.156 60.781 4.984 1 35.69 87 ALA B O 1
ATOM 1387 N N . SER B 1 88 ? -48.312 59.312 6.328 1 35.59 88 SER B N 1
ATOM 1388 C CA . SER B 1 88 ? -49.5 59.938 6.879 1 35.59 88 SER B CA 1
ATOM 1389 C C . SER B 1 88 ? -49.125 61.125 7.785 1 35.59 88 SER B C 1
ATOM 1391 O O . SER B 1 88 ? -48.281 60.969 8.656 1 35.59 88 SER B O 1
ATOM 1393 N N . GLY B 1 89 ? -49.094 62.312 7.25 1 31.45 89 GLY B N 1
ATOM 1394 C CA . GLY B 1 89 ? -48.969 63.656 7.809 1 31.45 89 GLY B CA 1
ATOM 1395 C C . GLY B 1 89 ? -49.875 63.906 8.992 1 31.45 89 GLY B C 1
ATOM 1396 O O . GLY B 1 89 ? -51.094 63.844 8.867 1 31.45 89 GLY B O 1
ATOM 1397 N N . ALA B 1 90 ? -49.656 63.281 10.203 1 34.44 90 ALA B N 1
ATOM 1398 C CA . ALA B 1 90 ? -50.406 63.531 11.43 1 34.44 90 ALA B CA 1
ATOM 1399 C C . ALA B 1 90 ? -50.656 65 11.625 1 34.44 90 ALA B C 1
ATOM 1401 O O . ALA B 1 90 ? -49.844 65.875 11.18 1 34.44 90 ALA B O 1
ATOM 1402 N N . ASP B 1 91 ? -51.844 65.375 11.922 1 33.44 91 ASP B N 1
ATOM 1403 C CA . ASP B 1 91 ? -52.75 66.5 12.195 1 33.44 91 ASP B CA 1
ATOM 1404 C C . ASP B 1 91 ? -52.344 67.188 13.477 1 33.44 91 ASP B C 1
ATOM 1406 O O . ASP B 1 91 ? -53.094 68.062 13.984 1 33.44 91 ASP B O 1
ATOM 1410 N N . GLU B 1 92 ? -51.125 67.125 14.008 1 36.84 92 GLU B N 1
ATOM 1411 C CA . GLU B 1 92 ? -51.094 67.688 15.367 1 36.84 92 GLU B CA 1
ATOM 1412 C C . GLU B 1 92 ? -51.562 69.125 15.406 1 36.84 92 GLU B C 1
ATOM 1414 O O . GLU B 1 92 ? -50.906 70 14.891 1 36.84 92 GLU B O 1
ATOM 1419 N N . GLY B 1 93 ? -52.844 69.375 15.125 1 31.83 93 GLY B N 1
ATOM 1420 C CA . GLY B 1 93 ? -53.312 70.75 15.344 1 31.83 93 GLY B CA 1
ATOM 1421 C C . GLY B 1 93 ? -52.844 71.312 16.672 1 31.83 93 GLY B C 1
ATOM 1422 O O . GLY B 1 93 ? -52.375 70.562 17.547 1 31.83 93 GLY B O 1
ATOM 1423 N N . GLY B 1 94 ? -52.875 72.688 16.703 1 33.12 94 GLY B N 1
ATOM 1424 C CA . GLY B 1 94 ? -52.531 73.875 17.391 1 33.12 94 GLY B CA 1
ATOM 1425 C C . GLY B 1 94 ? -53.188 74.062 18.734 1 33.12 94 GLY B C 1
ATOM 1426 O O . GLY B 1 94 ? -54.281 74.625 18.844 1 33.12 94 GLY B O 1
ATOM 1427 N N . SER B 1 95 ? -53.344 73 19.469 1 35 95 SER B N 1
ATOM 1428 C CA . SER B 1 95 ? -54.094 73.562 20.609 1 35 95 SER B CA 1
ATOM 1429 C C . SER B 1 95 ? -53.5 74.875 21.094 1 35 95 SER B C 1
ATOM 1431 O O . SER B 1 95 ? -52.312 75.125 20.875 1 35 95 SER B O 1
ATOM 1433 N N . GLY B 1 96 ? -54.344 75.812 21.703 1 28.78 96 GLY B N 1
ATOM 1434 C CA . GLY B 1 96 ? -54.781 77 22.422 1 28.78 96 GLY B CA 1
ATOM 1435 C C . GLY B 1 96 ? -53.875 77.375 23.594 1 28.78 96 GLY B C 1
ATOM 1436 O O . GLY B 1 96 ? -53.031 76.562 23.984 1 28.78 96 GLY B O 1
ATOM 1437 N N . GLU B 1 97 ? -54.375 78.188 24.594 1 39.06 97 GLU B N 1
ATOM 1438 C CA . GLU B 1 97 ? -54.094 79.312 25.516 1 39.06 97 GLU B CA 1
ATOM 1439 C C . GLU B 1 97 ? -53.281 78.812 26.719 1 39.06 97 GLU B C 1
ATOM 1441 O O . GLU B 1 97 ? -52.469 79.5 27.281 1 39.06 97 GLU B O 1
ATOM 1446 N N . ALA B 1 98 ? -53.531 77.562 27.312 1 32.53 98 ALA B N 1
ATOM 1447 C CA . ALA B 1 98 ? -53.906 77.688 28.719 1 32.53 98 ALA B CA 1
ATOM 1448 C C . ALA B 1 98 ? -52.688 77.812 29.609 1 32.53 98 ALA B C 1
ATOM 1450 O O . ALA B 1 98 ? -51.625 77.25 29.297 1 32.53 98 ALA B O 1
#

Foldseek 3Di:
DVVVVVVVVVVVVVVVVVVVVVVVVVVVVVVVVCVVVPVVVDDDDPVRVVVVVVVVVCVVVVVVVVVPPPPVPPCPVVPPDDDDDDPPPDDPDDDDDD/DVVVVVVVVVVVVVVVVVVVVVVVVVVVVVVVVCVVVPVVVDDDDPVRVVVVVVVVVCVVVVVVVVVPPPPPPPPPPPPPDPDPDDPPPDPPDDDDDD

Solvent-accessible surface area (backbone atoms only — not comparable to full-atom values): 11877 Å² total; per-residue (Å²): 125,69,65,63,56,51,53,50,50,53,50,50,52,53,51,50,54,52,48,51,53,52,50,51,53,50,13,32,54,51,8,46,44,34,43,72,30,43,46,74,78,50,96,65,56,66,70,57,49,32,53,53,38,32,50,53,30,50,54,60,55,49,55,60,50,54,69,66,55,75,65,75,77,74,77,72,74,74,77,78,78,83,84,80,82,83,77,63,81,73,70,89,74,78,81,76,87,132,125,68,64,62,55,52,53,51,50,54,49,50,50,52,50,49,53,52,49,52,55,52,49,51,53,50,14,31,53,50,9,46,43,34,44,74,31,44,47,74,78,49,96,65,57,66,72,58,49,32,52,53,37,33,51,54,31,49,52,59,53,50,52,58,52,53,68,66,52,78,69,74,79,73,74,76,74,76,80,82,76,85,80,72,84,79,79,78,78,78,70,83,69,76,82,82,88,126

InterPro domains:
  IPR012930 TraC-like [PF07820] (2-78)
  IPR053443 Conjugal Transfer TraC-like [NF043004] (1-98)

Sequence (196 aa):
MKKPSSKIREEIARLQDQLKQAETREAERIGRIALKAGLGEIDIEESQLQAAFEEVAKRFRGGKGSATGKRQAGESRTGTEPSAALASGADEGGSGEAMKKPSSKIREEIARLQDQLKQAETREAERIGRIALKAGLGEIDIEESQLQAAFEEVAKRFRGGKGSATGKRQAGESRTGTEPSAALASGADEGGSGEA

Secondary structure (DSSP, 8-state):
--HHHHHHHHHHHHHHHHHHHHHHHHHHHHHHHHHHTTGGGS---HHHHHHHHHHHHHHHHHHHHHHHH-----------------------------/--HHHHHHHHHHHHHHHHHHHHHHHHHHHHHHHHHHTTGGGS---HHHHHHHHHHHHHHHHHHHHHTTT-----------------------------